Protein AF-D5VT93-F1 (afdb_monomer)

Foldseek 3Di:
DVVLLVLLQVLCVVVVHHRDDWAFPDWDDDPLEIETETQDPVNLCSCCDVVSSSVVVSCVVVVGPYYHYHHVVVVVVLLVLLVVCCVPDDDPVSVLLSCCSVPVEADADEAEEEDQAPVSLVVQLSVVSHYQYEYEYEDPPFADPVLSVVSVVSCVVSVHHYDYDYFDDDLVDQAQCVVVTDDDADEYEYCRHPDQWDDDPRYIYGPCCVSRQDADDDDVSHLDRSSCLVCVLPCVVVVLVVLVVSVVVVNYPPVSSVVSNVVSVVSNVD

Solvent-accessible surface area (backbone atoms only — not comparable to full-atom values): 15046 Å² total; per-residue (Å²): 111,70,70,57,56,51,52,51,34,52,50,26,50,77,66,77,38,80,75,72,90,68,56,72,75,46,75,49,77,56,95,58,30,38,40,40,24,12,61,36,64,67,37,30,49,61,52,32,32,76,94,41,52,44,38,53,52,50,21,65,77,70,70,37,84,41,68,46,72,37,43,41,54,60,55,50,53,49,52,51,52,40,49,53,46,49,74,74,50,87,51,68,70,61,42,48,51,34,41,22,77,75,67,72,42,66,48,82,55,73,36,35,31,42,42,64,34,41,67,30,52,54,48,45,60,56,43,51,66,33,30,40,45,39,35,34,37,40,32,64,85,52,32,56,66,80,47,44,55,56,49,50,52,56,30,57,79,68,70,44,48,69,45,80,40,84,54,87,76,73,69,89,58,74,70,37,59,50,78,79,78,56,87,54,80,44,44,36,36,30,78,53,42,84,51,50,63,47,80,55,90,64,20,36,39,32,12,50,56,72,72,56,52,57,69,67,81,93,60,93,69,32,94,55,48,48,54,40,63,78,36,30,88,83,38,46,71,57,53,49,50,53,46,55,48,33,35,78,59,52,28,41,56,66,68,60,44,51,54,50,51,53,50,52,55,59,59,69,77,106

Mean predicted aligned error: 8.29 Å

Organism: Methanocaldococcus infernus (strain DSM 11812 / JCM 15783 / ME) (NCBI:txid573063)

Nearest PDB structures (foldseek):
  8cp3-assembly1_A  TM=5.748E-01  e=1.263E-01  Methanococcus maripaludis S2
  8cnz-assembly3_C  TM=5.341E-01  e=1.339E-01  Methanococcus maripaludis
  8cp3-assembly1_B  TM=6.031E-01  e=2.267E-01  Methanococcus maripaludis S2
  5b04-assembly1_D  TM=3.527E-01  e=2.267E-01  Schizosaccharomyces pombe 972h-
  5b04-assembly1_C  TM=3.559E-01  e=4.850E-01  Schizosaccharomyces pombe 972h-

Structure (mmCIF, N/CA/C/O backbone):
data_AF-D5VT93-F1
#
_entry.id   AF-D5VT93-F1
#
loop_
_atom_site.group_PDB
_atom_site.id
_atom_site.type_symbol
_atom_site.label_atom_id
_atom_site.label_alt_id
_atom_site.label_comp_id
_atom_site.label_asym_id
_atom_site.label_entity_id
_atom_site.label_seq_id
_atom_site.pdbx_PDB_ins_code
_atom_site.Cartn_x
_atom_site.Cartn_y
_atom_site.Cartn_z
_atom_site.occupancy
_atom_site.B_iso_or_equiv
_atom_site.auth_seq_id
_atom_site.auth_comp_id
_atom_site.auth_asym_id
_atom_site.auth_atom_id
_atom_site.pdbx_PDB_model_num
ATOM 1 N N . MET A 1 1 ? 2.779 -5.464 -27.988 1.00 59.84 1 MET A N 1
ATOM 2 C CA . MET A 1 1 ? 3.817 -6.280 -27.312 1.00 59.84 1 MET A CA 1
ATOM 3 C C . MET A 1 1 ? 5.126 -6.325 -28.099 1.00 59.84 1 MET A C 1
ATOM 5 O O . MET A 1 1 ? 6.091 -5.769 -27.594 1.00 59.84 1 MET A O 1
ATOM 9 N N . LYS A 1 2 ? 5.168 -6.855 -29.337 1.00 64.94 2 LYS A N 1
ATOM 10 C CA . LYS A 1 2 ? 6.403 -6.919 -30.164 1.00 64.94 2 LYS A CA 1
ATOM 11 C C . LYS A 1 2 ? 7.168 -5.585 -30.271 1.00 64.94 2 LYS A C 1
ATOM 13 O O . LYS A 1 2 ? 8.361 -5.544 -30.006 1.00 64.94 2 LYS A O 1
ATOM 18 N N . ARG A 1 3 ? 6.446 -4.479 -30.485 1.00 82.31 3 ARG A N 1
ATOM 19 C CA . ARG A 1 3 ? 7.012 -3.120 -30.585 1.00 82.31 3 ARG A CA 1
ATOM 20 C C . ARG A 1 3 ? 7.802 -2.655 -29.348 1.00 82.31 3 ARG A C 1
ATOM 22 O O . ARG A 1 3 ? 8.794 -1.959 -29.499 1.00 82.31 3 ARG A O 1
ATOM 29 N N . ILE A 1 4 ? 7.394 -3.035 -28.131 1.00 88.75 4 ILE A N 1
ATOM 30 C CA . ILE A 1 4 ? 8.109 -2.634 -26.901 1.00 88.75 4 ILE A CA 1
ATOM 31 C C . ILE A 1 4 ? 9.394 -3.446 -26.738 1.00 88.75 4 ILE A C 1
ATOM 33 O O . ILE A 1 4 ? 10.430 -2.887 -26.400 1.00 88.75 4 ILE A O 1
ATOM 37 N N . VAL A 1 5 ? 9.346 -4.751 -27.015 1.00 90.94 5 VAL A N 1
ATOM 38 C CA . VAL A 1 5 ? 10.529 -5.625 -26.947 1.00 90.94 5 VAL A CA 1
ATOM 39 C C . VAL A 1 5 ? 11.579 -5.207 -27.981 1.00 90.94 5 VAL A C 1
ATOM 41 O O . VAL A 1 5 ? 12.771 -5.200 -27.684 1.00 90.94 5 VAL A O 1
ATOM 44 N N . GLU A 1 6 ? 11.145 -4.809 -29.177 1.00 92.19 6 GLU A N 1
ATOM 45 C CA . GLU A 1 6 ? 12.021 -4.247 -30.209 1.00 92.19 6 GLU A CA 1
ATOM 46 C C . GLU A 1 6 ? 12.692 -2.951 -29.743 1.00 92.19 6 GLU A C 1
ATOM 48 O O . GLU A 1 6 ? 13.911 -2.835 -29.844 1.00 92.19 6 GLU A O 1
ATOM 53 N N . GLU A 1 7 ? 11.935 -2.005 -29.178 1.00 94.06 7 GLU A N 1
ATOM 54 C CA . GLU A 1 7 ? 12.512 -0.766 -28.641 1.00 94.06 7 GLU A CA 1
ATOM 55 C C . GLU A 1 7 ? 13.475 -1.021 -27.479 1.00 94.06 7 GLU A C 1
ATOM 57 O O . GLU A 1 7 ? 14.552 -0.428 -27.437 1.00 94.06 7 GLU A O 1
ATOM 62 N N . ILE A 1 8 ? 13.154 -1.953 -26.579 1.00 94.75 8 ILE A N 1
ATOM 63 C CA . ILE A 1 8 ? 14.065 -2.363 -25.505 1.00 94.75 8 ILE A CA 1
ATOM 64 C C . ILE A 1 8 ? 15.367 -2.912 -26.089 1.00 94.75 8 ILE A C 1
ATOM 66 O O . ILE A 1 8 ? 16.444 -2.534 -25.636 1.00 94.75 8 ILE A O 1
ATOM 70 N N . ASN A 1 9 ? 15.297 -3.773 -27.105 1.00 95.19 9 ASN A N 1
ATOM 71 C CA . ASN A 1 9 ? 16.494 -4.335 -27.722 1.00 95.19 9 ASN A CA 1
ATOM 72 C C . ASN A 1 9 ? 17.331 -3.280 -28.459 1.00 95.19 9 ASN A C 1
ATOM 7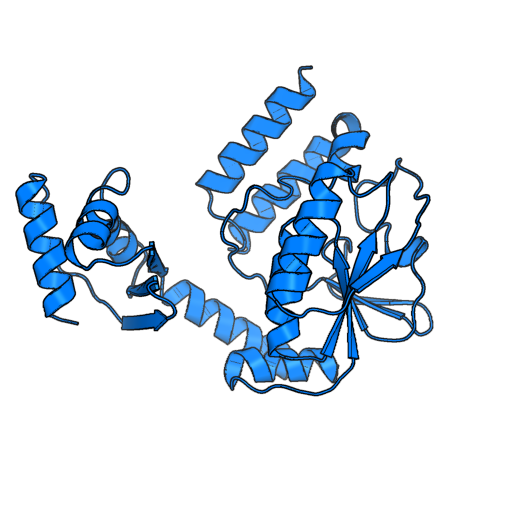4 O O . ASN A 1 9 ? 18.552 -3.327 -28.341 1.00 95.19 9 ASN A O 1
ATOM 78 N N . LYS A 1 10 ? 16.709 -2.292 -29.118 1.00 95.44 10 LYS A N 1
ATOM 79 C CA . LYS A 1 10 ? 17.431 -1.145 -29.703 1.00 95.44 10 LYS A CA 1
ATOM 80 C C . LYS A 1 10 ? 18.161 -0.331 -28.634 1.00 95.44 10 LYS A C 1
ATOM 82 O O . LYS A 1 10 ? 19.343 -0.044 -28.773 1.00 95.44 10 LYS A O 1
ATOM 87 N N . ILE A 1 11 ? 17.481 -0.008 -27.531 1.00 95.94 11 ILE A N 1
ATOM 88 C CA . ILE A 1 11 ? 18.090 0.710 -26.400 1.00 95.94 11 ILE A CA 1
ATOM 89 C C . ILE A 1 11 ? 19.256 -0.090 -25.813 1.00 95.94 11 ILE A C 1
ATOM 91 O O . ILE A 1 11 ? 20.285 0.479 -25.460 1.00 95.94 11 ILE A O 1
ATOM 95 N N . ARG A 1 12 ? 19.106 -1.412 -25.682 1.00 95.75 12 ARG A N 1
ATOM 96 C CA . ARG A 1 12 ? 20.166 -2.281 -25.163 1.00 95.75 12 ARG A CA 1
ATOM 97 C C . ARG A 1 12 ? 21.379 -2.293 -26.084 1.00 95.75 12 ARG A C 1
ATOM 99 O O . ARG A 1 12 ? 22.481 -2.138 -25.575 1.00 95.75 12 ARG A O 1
ATOM 106 N N . GLU A 1 13 ? 21.186 -2.384 -27.398 1.00 95.94 13 GLU A N 1
ATOM 107 C CA . GLU A 1 13 ? 22.280 -2.253 -28.369 1.00 95.94 1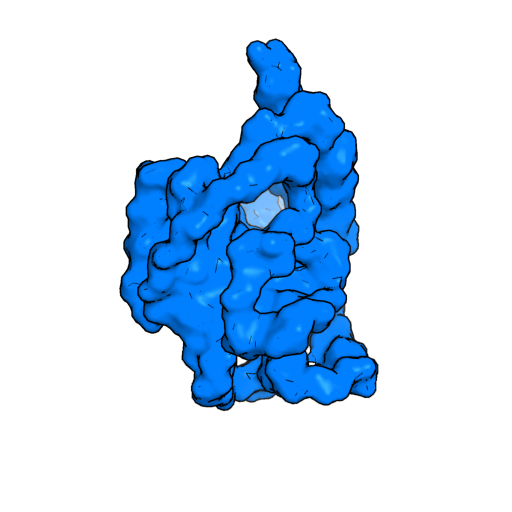3 GLU A CA 1
ATOM 108 C C . GLU A 1 13 ? 23.003 -0.908 -28.241 1.00 95.94 13 GLU A C 1
ATOM 110 O O . GLU A 1 13 ? 24.226 -0.882 -28.160 1.00 95.94 13 GLU A O 1
ATOM 115 N N . GLU A 1 14 ? 22.267 0.200 -28.129 1.00 95.50 14 GLU A N 1
ATOM 116 C CA . GLU A 1 14 ? 22.853 1.536 -27.931 1.00 95.50 14 GLU A CA 1
ATOM 117 C C . GLU A 1 14 ? 23.655 1.670 -26.634 1.00 95.50 14 GLU A C 1
ATOM 119 O O . GLU A 1 14 ? 24.571 2.485 -26.543 1.00 95.50 14 GLU A O 1
ATOM 124 N N . LEU A 1 15 ? 23.308 0.879 -25.620 1.00 93.19 15 LEU A N 1
ATOM 125 C CA . LEU A 1 15 ? 24.019 0.807 -24.346 1.00 93.19 15 LEU A CA 1
ATOM 126 C C . LEU A 1 15 ? 25.122 -0.267 -24.338 1.00 93.19 15 LEU A C 1
ATOM 128 O O . LEU A 1 15 ? 25.669 -0.551 -23.274 1.00 93.19 15 LEU A O 1
ATOM 132 N N . ASN A 1 16 ? 25.452 -0.870 -25.488 1.00 93.81 16 ASN A N 1
ATOM 133 C CA . ASN A 1 16 ? 26.386 -1.997 -25.617 1.00 93.81 16 ASN A CA 1
ATOM 134 C C . ASN A 1 16 ? 26.019 -3.204 -24.731 1.00 93.81 16 ASN A C 1
ATOM 136 O O . ASN A 1 16 ? 26.881 -3.909 -24.205 1.00 93.81 16 ASN A O 1
ATOM 140 N N . LEU A 1 17 ? 24.721 -3.447 -24.549 1.00 92.50 17 LEU A N 1
ATOM 141 C CA . LEU A 1 17 ? 24.174 -4.585 -23.819 1.00 92.50 17 LEU A CA 1
ATOM 142 C C . LEU A 1 17 ? 23.671 -5.655 -24.799 1.00 92.50 17 LEU A C 1
ATOM 144 O O . LEU A 1 17 ? 23.124 -5.323 -25.853 1.00 92.50 17 LEU A O 1
ATOM 148 N N . PRO A 1 18 ? 23.769 -6.950 -24.447 1.00 91.69 18 PRO A N 1
ATOM 149 C CA . PRO A 1 18 ? 23.273 -8.017 -25.306 1.00 91.69 18 PRO A CA 1
ATOM 150 C C . PRO A 1 18 ? 21.754 -7.930 -25.465 1.00 91.69 18 PRO A C 1
ATOM 152 O O . PRO A 1 18 ? 21.033 -7.602 -24.508 1.00 91.69 18 PRO A O 1
ATOM 155 N N . LYS A 1 19 ? 21.272 -8.282 -26.662 1.00 93.19 19 LYS A N 1
ATOM 156 C CA . LYS A 1 19 ? 19.845 -8.492 -26.915 1.00 93.19 19 LYS A CA 1
ATOM 157 C C . LYS A 1 19 ? 19.295 -9.576 -26.007 1.00 93.19 19 LYS A C 1
ATOM 159 O O . LYS A 1 19 ? 19.987 -10.516 -25.626 1.00 93.19 19 LYS A O 1
ATOM 164 N N . VAL A 1 20 ? 18.024 -9.429 -25.687 1.00 92.06 20 VAL A N 1
ATOM 165 C CA . VAL A 1 20 ? 17.290 -10.329 -24.811 1.00 92.06 20 VAL A CA 1
ATOM 166 C C . VAL A 1 20 ? 15.961 -10.673 -25.458 1.00 92.06 20 VAL A C 1
ATOM 168 O O . VAL A 1 20 ? 15.328 -9.841 -26.114 1.00 92.06 20 VAL A O 1
ATOM 171 N N . ASN A 1 21 ? 15.538 -11.915 -25.261 1.00 89.88 21 ASN A N 1
ATOM 172 C CA . ASN A 1 21 ? 14.169 -12.309 -25.525 1.00 89.88 21 ASN A CA 1
ATOM 173 C C . ASN A 1 21 ? 13.389 -12.136 -24.223 1.00 89.88 21 ASN A C 1
ATOM 175 O O . ASN A 1 21 ? 13.749 -12.754 -23.227 1.00 89.88 21 ASN A O 1
ATOM 179 N N . ILE A 1 22 ? 12.392 -11.256 -24.229 1.00 91.81 22 ILE A N 1
ATOM 180 C CA . ILE A 1 22 ? 11.628 -10.877 -23.038 1.00 91.81 22 ILE A CA 1
ATOM 181 C C . ILE A 1 22 ? 10.189 -11.339 -23.230 1.00 91.81 22 ILE A C 1
ATOM 183 O O . ILE A 1 22 ? 9.554 -10.962 -24.220 1.00 91.81 22 ILE A O 1
ATOM 187 N N . ASP A 1 23 ? 9.656 -12.081 -22.260 1.00 90.25 23 ASP A N 1
ATOM 188 C CA . ASP A 1 23 ? 8.233 -12.431 -22.223 1.00 90.25 23 ASP A CA 1
ATOM 189 C C . ASP A 1 23 ? 7.434 -11.377 -21.432 1.00 90.25 23 ASP A C 1
ATOM 191 O O . ASP A 1 23 ? 7.492 -11.298 -20.199 1.00 90.25 23 ASP A O 1
ATOM 195 N N . ILE A 1 24 ? 6.694 -10.533 -22.160 1.00 91.31 24 ILE A N 1
ATOM 196 C CA . ILE A 1 24 ? 5.757 -9.556 -21.593 1.00 91.31 24 ILE A CA 1
ATOM 197 C C . ILE A 1 24 ? 4.365 -10.184 -21.576 1.00 91.31 24 ILE A C 1
ATOM 199 O O . ILE A 1 24 ? 3.772 -10.421 -22.626 1.00 91.31 24 ILE A O 1
ATOM 203 N N . VAL A 1 25 ? 3.822 -10.376 -20.376 1.00 89.94 25 VAL A N 1
ATOM 204 C CA . VAL A 1 25 ? 2.521 -11.015 -20.150 1.00 89.94 25 VAL A CA 1
ATOM 205 C C . VAL A 1 25 ? 1.371 -10.024 -20.301 1.00 89.94 25 VAL A C 1
ATOM 207 O O . VAL A 1 25 ? 0.324 -10.354 -20.853 1.00 89.94 25 VAL A O 1
ATOM 210 N N . LYS A 1 26 ? 1.543 -8.802 -19.789 1.00 88.81 26 LYS A N 1
ATOM 211 C CA . LYS A 1 26 ? 0.493 -7.779 -19.767 1.00 88.81 26 LYS A CA 1
ATOM 212 C C . LYS A 1 26 ? 1.105 -6.386 -19.789 1.00 88.81 26 LYS A C 1
ATOM 214 O O . LYS A 1 26 ? 2.190 -6.168 -19.256 1.00 88.81 26 LYS A O 1
ATOM 219 N N . ILE A 1 27 ? 0.390 -5.441 -20.385 1.00 89.94 27 ILE A N 1
ATOM 220 C CA . ILE A 1 27 ? 0.706 -4.016 -20.318 1.00 89.94 27 ILE A CA 1
ATOM 221 C C . ILE A 1 27 ? -0.553 -3.293 -19.849 1.00 89.94 27 ILE A C 1
ATOM 223 O O . ILE A 1 27 ? -1.639 -3.555 -20.366 1.00 89.94 27 ILE A O 1
ATOM 227 N N . GLU A 1 28 ? -0.401 -2.407 -18.875 1.00 89.12 28 GLU A N 1
ATOM 228 C CA . GLU A 1 28 ? -1.450 -1.494 -18.431 1.00 89.12 28 GLU A CA 1
ATOM 229 C C . GLU A 1 28 ? -0.984 -0.057 -18.627 1.00 89.12 28 GLU A C 1
ATOM 231 O O . GLU A 1 28 ? 0.147 0.288 -18.290 1.00 89.12 28 GLU A O 1
ATOM 236 N N . GLU A 1 29 ? -1.862 0.782 -19.159 1.00 90.44 29 GLU A N 1
ATOM 237 C CA . GLU A 1 29 ? -1.592 2.194 -19.396 1.00 90.44 29 GLU A CA 1
ATOM 238 C C . GLU A 1 29 ? -2.680 3.027 -18.726 1.00 90.44 29 GLU A C 1
ATOM 240 O O . GLU A 1 29 ? -3.872 2.805 -18.951 1.00 90.44 29 GLU A O 1
ATOM 245 N N . LYS A 1 30 ? -2.272 3.958 -17.860 1.00 84.12 30 LYS A N 1
ATOM 246 C CA . LYS A 1 30 ? -3.191 4.857 -17.160 1.00 84.12 30 LYS A CA 1
ATOM 247 C C . LYS A 1 30 ? -2.485 6.147 -16.753 1.00 84.12 30 LYS A C 1
ATOM 249 O O . LYS A 1 30 ? -1.389 6.091 -16.209 1.00 84.12 30 LYS A O 1
ATOM 254 N N . ASP A 1 31 ? -3.129 7.294 -16.974 1.00 81.31 31 ASP A N 1
ATOM 255 C CA . ASP A 1 31 ? -2.667 8.619 -16.525 1.00 81.31 31 ASP A CA 1
ATOM 256 C C . ASP A 1 31 ? -1.197 8.915 -16.894 1.00 81.31 31 ASP A C 1
ATOM 258 O O . ASP A 1 31 ? -0.404 9.305 -16.041 1.00 81.31 31 ASP A O 1
ATOM 262 N N . ASN A 1 32 ? -0.814 8.666 -18.153 1.00 83.94 32 ASN A N 1
ATOM 263 C CA . ASN A 1 32 ? 0.559 8.817 -18.661 1.00 83.94 32 ASN A CA 1
ATOM 264 C C . ASN A 1 32 ? 1.618 7.939 -17.952 1.00 83.94 32 ASN A C 1
ATOM 266 O O . ASN A 1 32 ? 2.819 8.232 -17.954 1.00 83.94 32 ASN A O 1
ATOM 270 N N . LYS A 1 33 ? 1.175 6.832 -17.347 1.00 88.50 33 LYS A N 1
ATOM 271 C CA . LYS A 1 33 ? 2.022 5.820 -16.713 1.00 88.50 33 LYS A CA 1
ATOM 272 C C . LYS A 1 33 ? 1.810 4.479 -17.392 1.00 88.50 33 LYS A C 1
ATOM 274 O O . LYS A 1 33 ? 0.675 4.060 -17.622 1.00 88.50 33 LYS A O 1
ATOM 279 N N . LEU A 1 34 ? 2.913 3.790 -17.650 1.00 91.56 34 LEU A N 1
ATOM 280 C CA . LEU A 1 34 ? 2.927 2.462 -18.247 1.00 91.56 34 LEU A CA 1
ATOM 281 C C . LEU A 1 34 ? 3.387 1.438 -17.209 1.00 91.56 34 LEU A C 1
ATOM 283 O O . LEU A 1 34 ? 4.434 1.613 -16.587 1.00 91.56 34 LEU A O 1
ATOM 287 N N . VAL A 1 35 ? 2.643 0.350 -17.041 1.00 89.94 35 VAL A N 1
ATOM 288 C CA . VAL A 1 35 ? 3.048 -0.800 -16.227 1.00 89.94 35 VAL A CA 1
ATOM 289 C C . VAL A 1 35 ? 3.235 -2.005 -17.139 1.00 89.94 35 VAL A C 1
ATOM 291 O O . VAL A 1 35 ? 2.307 -2.435 -17.820 1.00 89.94 35 VAL A O 1
ATOM 294 N N . ILE A 1 36 ? 4.449 -2.550 -17.162 1.00 92.00 36 ILE A N 1
ATOM 295 C CA . ILE A 1 36 ? 4.826 -3.720 -17.956 1.00 92.00 36 ILE A CA 1
ATOM 296 C C . ILE A 1 36 ? 4.947 -4.917 -17.015 1.00 92.00 36 ILE A C 1
ATOM 298 O O . ILE A 1 36 ? 5.824 -4.939 -16.155 1.00 92.00 36 ILE A O 1
ATOM 302 N N . TYR A 1 37 ? 4.099 -5.924 -17.193 1.00 89.81 37 TYR A N 1
ATOM 303 C CA . TYR A 1 37 ? 4.160 -7.177 -16.448 1.00 89.81 37 TYR A CA 1
ATOM 304 C C . TYR A 1 37 ? 4.943 -8.210 -17.244 1.00 89.81 37 TYR A C 1
ATOM 306 O O . TYR A 1 37 ? 4.588 -8.554 -18.372 1.00 89.81 37 TYR A O 1
ATOM 314 N N . THR A 1 38 ? 6.005 -8.709 -16.638 1.00 91.44 38 THR A N 1
ATOM 315 C CA . THR A 1 38 ? 6.919 -9.689 -17.224 1.00 91.44 38 THR A CA 1
ATOM 316 C C . THR A 1 38 ? 6.676 -11.072 -16.649 1.00 91.44 38 THR A C 1
ATOM 318 O O . THR A 1 38 ? 6.205 -11.191 -15.521 1.00 91.44 38 THR A O 1
ATOM 321 N N . ARG A 1 39 ? 6.975 -12.126 -17.414 1.00 87.19 39 ARG A N 1
ATOM 322 C CA . ARG A 1 39 ? 6.760 -13.506 -16.958 1.00 87.19 39 ARG A CA 1
ATOM 323 C C . ARG A 1 39 ? 7.618 -13.853 -15.749 1.00 87.19 39 ARG A C 1
ATOM 325 O O . ARG A 1 39 ? 7.150 -14.562 -14.866 1.00 87.19 39 ARG A O 1
ATOM 332 N N . THR A 1 40 ? 8.865 -13.390 -15.742 1.00 85.81 40 THR A N 1
ATOM 333 C CA . THR A 1 40 ? 9.847 -13.738 -14.716 1.00 85.81 40 THR A CA 1
ATOM 334 C C . THR A 1 40 ? 10.576 -12.515 -14.178 1.00 85.81 40 THR A C 1
ATOM 336 O O . THR A 1 40 ? 10.727 -11.490 -14.848 1.00 85.81 40 THR A O 1
ATOM 339 N N . ARG A 1 41 ? 11.159 -12.656 -12.986 1.00 82.31 41 ARG A N 1
ATOM 340 C CA . ARG A 1 41 ? 12.083 -11.664 -12.431 1.00 82.31 41 ARG A CA 1
ATOM 341 C C . ARG A 1 41 ? 13.271 -11.363 -13.352 1.00 82.31 41 ARG A C 1
ATOM 343 O O . ARG A 1 41 ? 13.731 -10.224 -13.390 1.00 82.31 41 ARG A O 1
ATOM 350 N N . THR A 1 42 ? 13.755 -12.355 -14.100 1.00 86.75 42 THR A N 1
ATOM 351 C CA . THR A 1 42 ? 14.847 -12.182 -15.069 1.00 86.75 42 THR A CA 1
ATOM 352 C C . THR A 1 42 ? 14.426 -11.257 -16.207 1.00 86.75 42 THR A C 1
ATOM 354 O O . THR A 1 42 ? 15.165 -10.332 -16.544 1.00 86.75 42 THR A O 1
ATOM 357 N N . ASP A 1 43 ? 13.216 -11.445 -16.736 1.00 90.94 43 ASP A N 1
ATOM 358 C CA . ASP A 1 43 ? 12.625 -10.560 -17.741 1.00 90.94 43 ASP A CA 1
ATOM 359 C C . ASP A 1 43 ? 12.470 -9.136 -17.191 1.00 90.94 43 ASP A C 1
ATOM 361 O O . ASP A 1 43 ? 12.923 -8.180 -17.824 1.00 90.94 43 ASP A O 1
ATOM 365 N N . LYS A 1 44 ? 11.934 -8.978 -15.968 1.00 90.81 44 LYS A N 1
ATOM 366 C CA . LYS A 1 44 ? 11.855 -7.677 -15.274 1.00 90.81 44 LYS A CA 1
ATOM 367 C C . LYS A 1 44 ? 13.221 -6.995 -15.211 1.00 90.81 44 LYS A C 1
ATOM 369 O O . LYS A 1 44 ? 13.356 -5.840 -15.616 1.00 90.81 44 LYS A O 1
ATOM 374 N N . SER A 1 45 ? 14.248 -7.704 -14.745 1.00 88.62 45 SER A N 1
ATOM 375 C CA . SER A 1 45 ? 15.619 -7.188 -14.674 1.00 88.62 45 SER A CA 1
ATOM 376 C C . SER A 1 45 ? 16.185 -6.822 -16.048 1.00 88.62 45 SER A C 1
ATOM 378 O O . SER A 1 45 ? 16.912 -5.835 -16.158 1.00 88.62 45 SER A O 1
ATOM 380 N N . ALA A 1 46 ? 15.838 -7.561 -17.103 1.00 91.56 46 ALA A N 1
ATOM 381 C CA . ALA A 1 46 ? 16.284 -7.276 -18.462 1.00 91.56 46 ALA A CA 1
ATOM 382 C C . ALA A 1 46 ? 15.673 -5.982 -19.033 1.00 91.56 46 ALA A C 1
ATOM 384 O O . ALA A 1 46 ? 16.390 -5.229 -19.700 1.00 91.56 46 ALA A O 1
ATOM 385 N N . ILE A 1 47 ? 14.394 -5.701 -18.737 1.00 92.25 47 ILE A N 1
ATOM 386 C CA . ILE A 1 47 ? 13.726 -4.438 -19.106 1.00 92.25 47 ILE A CA 1
ATOM 387 C C . ILE A 1 47 ? 14.273 -3.263 -18.290 1.00 92.25 47 ILE A C 1
ATOM 389 O O . ILE A 1 47 ? 14.513 -2.193 -18.844 1.00 92.25 47 ILE A O 1
ATOM 393 N N . ILE A 1 48 ? 14.480 -3.442 -16.981 1.00 91.69 48 ILE A N 1
ATOM 394 C CA . ILE A 1 48 ? 15.044 -2.391 -16.118 1.00 91.69 48 ILE A CA 1
ATOM 395 C C . ILE A 1 48 ? 16.468 -2.045 -16.577 1.00 91.69 48 ILE A C 1
ATOM 397 O O . ILE A 1 48 ? 16.814 -0.871 -16.737 1.00 91.69 48 ILE A O 1
ATOM 401 N N . GLY A 1 49 ? 17.271 -3.075 -16.848 1.00 89.12 49 GLY A N 1
ATOM 402 C CA . GLY A 1 49 ? 18.670 -2.955 -17.235 1.00 89.12 49 GLY A CA 1
ATOM 403 C C . GLY A 1 49 ? 19.592 -2.546 -16.077 1.00 89.12 49 GLY A C 1
ATOM 404 O O . GLY A 1 49 ? 19.128 -2.190 -14.989 1.00 89.12 49 GLY A O 1
ATOM 405 N N . PRO A 1 50 ? 20.920 -2.588 -16.288 1.00 88.38 50 PRO A N 1
ATOM 406 C CA . PRO A 1 50 ? 21.893 -2.142 -15.294 1.00 88.38 50 PRO A CA 1
ATOM 407 C C . PRO A 1 50 ? 21.590 -0.708 -14.863 1.00 88.38 50 PRO A C 1
ATOM 409 O O . PRO A 1 50 ? 21.360 0.141 -15.718 1.00 88.38 50 PRO A O 1
ATOM 412 N N . GLY A 1 51 ? 21.528 -0.450 -13.554 1.00 83.00 51 GLY A N 1
ATOM 413 C CA . GLY A 1 51 ? 21.256 0.879 -12.988 1.00 83.00 51 GLY A CA 1
ATOM 414 C C . GLY A 1 51 ? 19.926 1.529 -13.405 1.00 83.00 51 GLY A C 1
ATOM 415 O O . GLY A 1 51 ? 19.781 2.732 -13.225 1.00 83.00 51 GLY A O 1
ATOM 416 N N . GLY A 1 52 ? 18.981 0.782 -13.989 1.00 87.25 52 GLY A N 1
ATOM 417 C CA . GLY A 1 52 ? 17.715 1.337 -14.487 1.00 87.25 52 GLY A CA 1
ATOM 418 C C . GLY A 1 52 ? 17.822 2.102 -15.813 1.00 87.25 52 GLY A C 1
ATOM 419 O O . GLY A 1 52 ? 16.872 2.774 -16.213 1.00 87.25 52 GLY A O 1
ATOM 420 N N . TRP A 1 53 ? 18.959 2.019 -16.509 1.00 91.94 53 TRP A N 1
ATOM 421 C CA . TRP A 1 53 ? 19.220 2.818 -17.711 1.00 91.94 53 TRP A CA 1
ATOM 422 C C . TRP A 1 53 ? 18.310 2.460 -18.890 1.00 91.94 53 TRP A C 1
ATOM 424 O O . TRP A 1 53 ? 17.889 3.344 -19.637 1.00 91.94 53 TRP A O 1
ATOM 434 N N . VAL A 1 54 ? 17.980 1.175 -19.050 1.00 95.00 54 VAL A N 1
ATOM 435 C CA . VAL A 1 54 ? 17.160 0.704 -20.177 1.00 95.00 54 VAL A CA 1
ATOM 436 C C . VAL A 1 54 ? 15.729 1.216 -20.029 1.00 95.00 54 VAL A C 1
ATOM 438 O O . VAL A 1 54 ? 15.211 1.848 -20.948 1.00 95.00 54 VAL A O 1
ATOM 441 N N . VAL A 1 55 ? 15.113 1.030 -18.856 1.00 93.25 55 VAL A N 1
ATOM 442 C CA . VAL A 1 55 ? 13.759 1.545 -18.587 1.00 93.25 55 VAL A CA 1
ATOM 443 C C . VAL A 1 55 ? 13.714 3.077 -18.586 1.00 93.25 55 VAL A C 1
ATOM 445 O O . VAL A 1 55 ? 12.731 3.656 -19.045 1.00 93.25 55 VAL A O 1
ATOM 448 N N . GLY A 1 56 ? 14.792 3.742 -18.151 1.00 91.25 56 GLY A N 1
ATOM 449 C CA . GLY A 1 56 ? 14.929 5.199 -18.207 1.00 91.25 56 GLY A CA 1
ATOM 450 C C . GLY A 1 56 ? 14.868 5.747 -19.636 1.00 91.25 56 GLY A C 1
ATOM 451 O O . GLY A 1 56 ? 14.044 6.615 -19.920 1.00 91.25 56 GLY A O 1
ATOM 452 N N . LYS A 1 57 ? 15.662 5.184 -20.557 1.00 94.56 57 LYS A N 1
ATOM 453 C CA . LYS A 1 57 ? 15.610 5.538 -21.988 1.00 94.56 57 LYS A CA 1
ATOM 454 C C . LYS A 1 57 ? 14.289 5.137 -22.643 1.00 94.56 57 LYS A C 1
ATOM 456 O O . LYS A 1 57 ? 13.780 5.864 -23.492 1.00 94.56 57 LYS A O 1
ATOM 461 N N . LEU A 1 58 ? 13.717 3.998 -22.251 1.00 94.75 58 LEU A N 1
ATOM 462 C CA . LEU A 1 58 ? 12.424 3.546 -22.769 1.00 94.75 58 LEU A CA 1
ATOM 463 C C . LEU A 1 58 ? 11.316 4.547 -22.421 1.00 94.75 58 LEU A C 1
ATOM 465 O O . LEU A 1 58 ? 10.505 4.889 -23.277 1.00 94.75 58 LEU A O 1
ATOM 469 N N . ARG A 1 59 ? 11.323 5.057 -21.186 1.00 94.69 59 ARG A N 1
ATOM 470 C CA . ARG A 1 59 ? 10.412 6.105 -20.715 1.00 94.69 59 ARG A CA 1
ATOM 471 C C . ARG A 1 59 ? 10.518 7.367 -21.568 1.00 94.69 59 ARG A C 1
ATOM 473 O O . ARG A 1 59 ? 9.495 7.866 -22.023 1.00 94.69 59 ARG A O 1
ATOM 480 N N . GLU A 1 60 ? 11.737 7.838 -21.825 1.00 92.56 60 GLU A N 1
ATOM 481 C CA . GLU A 1 60 ? 11.986 9.025 -22.656 1.00 92.56 60 GLU A CA 1
ATOM 482 C C . GLU A 1 60 ? 11.481 8.849 -24.091 1.00 92.56 60 GLU A C 1
ATOM 484 O O . GLU A 1 60 ? 10.809 9.732 -24.616 1.00 92.56 60 GLU A O 1
ATOM 489 N N . ARG A 1 61 ? 11.746 7.695 -24.714 1.00 9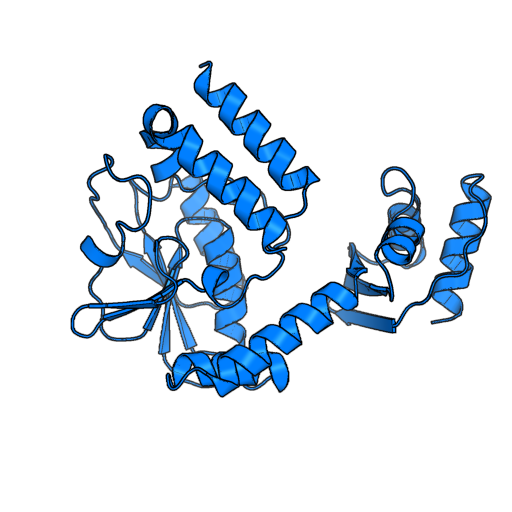3.44 61 ARG A N 1
ATOM 490 C CA . ARG A 1 61 ? 11.315 7.417 -26.095 1.00 93.44 61 ARG A CA 1
ATOM 491 C C . ARG A 1 61 ? 9.812 7.307 -26.260 1.00 93.44 61 ARG A C 1
ATOM 493 O O . ARG A 1 61 ? 9.283 7.694 -27.297 1.00 93.44 61 ARG A O 1
ATOM 500 N N . LEU A 1 62 ? 9.148 6.704 -25.280 1.00 91.38 62 LEU A N 1
ATOM 501 C CA . LEU A 1 62 ? 7.710 6.472 -25.334 1.00 91.38 62 LEU A CA 1
ATOM 502 C C . LEU A 1 62 ? 6.900 7.664 -24.807 1.00 91.38 62 LEU A C 1
ATOM 504 O O . LEU A 1 62 ? 5.687 7.677 -24.977 1.00 91.38 62 LEU A O 1
ATOM 508 N N . GLY A 1 63 ? 7.550 8.663 -24.199 1.00 90.31 63 GLY A N 1
ATOM 509 C CA . GLY A 1 63 ? 6.896 9.885 -23.723 1.00 90.31 63 GLY A CA 1
ATOM 510 C C . GLY A 1 63 ? 6.088 9.722 -22.431 1.00 90.31 63 GLY A C 1
ATOM 511 O O . GLY A 1 63 ? 5.304 10.606 -22.098 1.00 90.31 63 GLY A O 1
ATOM 512 N N . TYR A 1 64 ? 6.281 8.626 -21.692 1.00 90.81 64 TYR A N 1
ATOM 513 C CA . TYR A 1 64 ? 5.579 8.388 -20.429 1.00 90.81 64 TYR A CA 1
ATOM 514 C C . TYR A 1 64 ? 6.231 9.136 -19.263 1.00 90.81 64 TYR A C 1
ATOM 516 O O . TYR A 1 64 ? 7.455 9.227 -19.160 1.00 90.81 64 TYR A O 1
ATOM 524 N N . GLU A 1 65 ? 5.425 9.597 -18.309 1.00 84.88 65 GLU A N 1
ATOM 525 C CA . GLU A 1 65 ? 5.937 10.158 -17.053 1.00 84.88 65 GLU A CA 1
ATOM 526 C C . GLU A 1 65 ? 6.654 9.098 -16.216 1.00 84.88 65 GLU A C 1
ATOM 528 O O . GLU A 1 65 ? 7.700 9.363 -15.620 1.00 84.88 65 GLU A O 1
ATOM 533 N N . LEU A 1 66 ? 6.109 7.879 -16.199 1.00 85.19 66 LEU A N 1
ATOM 534 C CA . LEU A 1 66 ? 6.636 6.755 -15.436 1.00 85.19 66 LEU A CA 1
ATOM 535 C C . LEU A 1 66 ? 6.415 5.443 -16.191 1.00 85.19 66 LEU A C 1
ATOM 537 O O . LEU A 1 66 ? 5.297 5.140 -16.601 1.00 85.19 66 LEU A O 1
ATOM 541 N N . ILE A 1 67 ? 7.467 4.626 -16.288 1.00 90.00 67 ILE A N 1
ATOM 542 C CA . ILE A 1 67 ? 7.352 3.215 -16.668 1.00 90.00 67 ILE A CA 1
ATOM 543 C C . ILE A 1 67 ? 7.703 2.363 -15.453 1.00 90.00 67 ILE A C 1
ATOM 545 O O . ILE A 1 67 ? 8.804 2.464 -14.911 1.00 90.00 67 ILE A O 1
ATOM 549 N N . LYS A 1 68 ? 6.768 1.511 -15.034 1.00 87.31 68 LYS A N 1
ATOM 550 C CA . LYS A 1 68 ? 6.969 0.505 -13.993 1.00 87.31 68 LYS A CA 1
ATOM 551 C C . LYS A 1 68 ? 7.079 -0.870 -14.637 1.00 87.31 68 LYS A C 1
ATOM 553 O O . LYS A 1 68 ? 6.329 -1.186 -15.555 1.00 87.31 68 LYS A O 1
ATOM 558 N N . VAL A 1 69 ? 7.989 -1.697 -14.137 1.00 88.00 69 VAL A N 1
ATOM 559 C CA . VAL A 1 69 ? 8.127 -3.089 -14.576 1.00 88.00 69 VAL A CA 1
ATOM 560 C C . VAL A 1 69 ? 7.846 -3.999 -13.393 1.00 88.00 69 VAL A C 1
ATOM 562 O O . VAL A 1 69 ? 8.477 -3.859 -12.344 1.00 88.00 69 VAL A O 1
ATOM 565 N N . GLU A 1 70 ? 6.905 -4.919 -13.559 1.00 85.56 70 GLU A N 1
ATOM 566 C CA . GLU A 1 70 ? 6.466 -5.844 -12.522 1.00 85.56 70 GLU A CA 1
ATOM 567 C C . GLU A 1 70 ? 6.657 -7.300 -12.925 1.00 85.56 70 GLU A C 1
ATOM 569 O O . GLU A 1 70 ? 6.651 -7.651 -14.106 1.00 85.56 70 GLU A O 1
ATOM 574 N N . ASP A 1 71 ? 6.868 -8.144 -11.918 1.00 85.31 71 ASP A N 1
ATOM 575 C CA . ASP A 1 71 ? 6.871 -9.593 -12.088 1.00 85.31 71 ASP A CA 1
ATOM 576 C C . ASP A 1 71 ? 5.419 -10.071 -12.006 1.00 85.31 71 ASP A C 1
ATOM 578 O O . ASP A 1 71 ? 4.724 -9.829 -11.017 1.00 85.31 71 ASP A O 1
ATOM 582 N N . TYR A 1 72 ? 4.934 -10.715 -13.064 1.00 84.31 72 TYR A N 1
ATOM 583 C CA . TYR A 1 72 ? 3.576 -11.242 -13.106 1.00 84.31 72 TYR A CA 1
ATOM 584 C C . TYR A 1 72 ? 3.378 -12.390 -12.108 1.00 84.31 72 TYR A C 1
ATOM 586 O O . TYR A 1 72 ? 2.265 -12.591 -11.628 1.00 84.31 72 TYR A O 1
ATOM 594 N N . SER A 1 73 ? 4.449 -13.094 -11.733 1.00 80.31 73 SER A N 1
ATOM 595 C CA . SER A 1 73 ? 4.409 -14.151 -10.717 1.00 80.31 73 SER A CA 1
ATOM 596 C C . SER A 1 73 ? 4.003 -13.596 -9.351 1.00 80.31 73 SER A C 1
ATOM 598 O O . SER A 1 73 ? 3.169 -14.194 -8.676 1.00 80.31 73 SER A O 1
ATOM 600 N N . ASP A 1 74 ? 4.505 -12.412 -8.977 1.00 76.62 74 ASP A N 1
ATOM 601 C CA . ASP A 1 74 ? 4.114 -11.731 -7.733 1.00 76.62 74 ASP A CA 1
ATOM 602 C C . ASP A 1 74 ? 2.612 -11.400 -7.730 1.00 76.62 74 ASP A C 1
ATOM 604 O O . ASP A 1 74 ? 1.931 -11.549 -6.714 1.00 76.62 74 ASP A O 1
ATOM 608 N N . TYR A 1 75 ? 2.0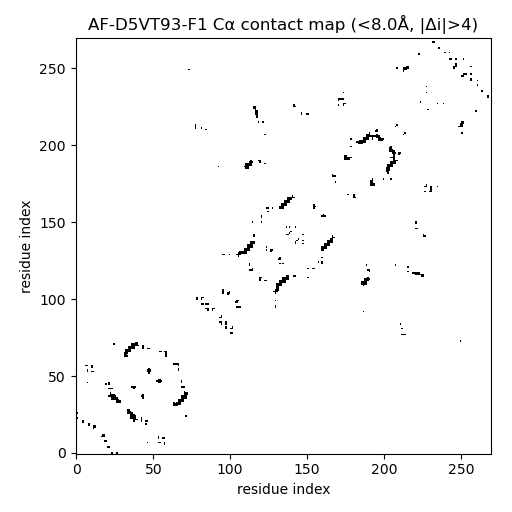77 -10.977 -8.881 1.00 80.06 75 TYR A N 1
ATOM 609 C CA . TYR A 1 75 ? 0.648 -10.707 -9.041 1.00 80.06 75 TYR A CA 1
ATOM 610 C C . TYR A 1 75 ? -0.194 -11.983 -8.911 1.00 80.06 75 TYR A C 1
ATOM 612 O O . TYR A 1 75 ? -1.207 -11.976 -8.211 1.00 80.06 75 TYR A O 1
ATOM 620 N N . LEU A 1 76 ? 0.231 -13.087 -9.534 1.00 84.12 76 LEU A N 1
ATOM 621 C CA . LEU A 1 76 ? -0.456 -14.377 -9.421 1.00 84.12 76 LEU A CA 1
ATOM 622 C C . LEU A 1 76 ? -0.462 -14.899 -7.980 1.00 84.12 76 LEU A C 1
ATOM 624 O O . LEU A 1 76 ? -1.526 -15.260 -7.483 1.00 84.12 76 LEU A O 1
ATOM 628 N N . LEU A 1 77 ? 0.681 -14.852 -7.290 1.00 84.19 77 LEU A N 1
ATOM 629 C CA . LEU A 1 77 ? 0.793 -15.237 -5.878 1.00 84.19 77 LEU A CA 1
ATOM 630 C C . LEU A 1 77 ? -0.129 -14.400 -4.984 1.00 84.19 77 LEU A C 1
ATOM 632 O O . LEU A 1 77 ? -0.775 -14.925 -4.075 1.00 84.19 77 LEU A O 1
ATOM 636 N N . PHE A 1 78 ? -0.230 -13.095 -5.250 1.00 86.38 78 PHE A N 1
ATOM 637 C CA . PHE A 1 78 ? -1.179 -12.236 -4.550 1.00 86.38 78 PHE A CA 1
ATOM 638 C C . PHE A 1 78 ? -2.629 -12.688 -4.781 1.00 86.38 78 PHE A C 1
ATOM 640 O O . PHE A 1 78 ? -3.386 -12.819 -3.817 1.00 86.38 78 PHE A O 1
ATOM 647 N N . LEU A 1 79 ? -3.022 -12.969 -6.028 1.00 89.19 79 LEU A N 1
ATOM 648 C CA . LEU A 1 79 ? -4.377 -13.436 -6.334 1.00 89.19 79 LEU A CA 1
ATOM 649 C C . LEU A 1 79 ? -4.690 -14.802 -5.710 1.00 89.19 79 LEU A C 1
ATOM 651 O O . LEU A 1 79 ? -5.803 -14.995 -5.223 1.00 89.19 79 LEU A O 1
ATOM 655 N N . GLU A 1 80 ? -3.741 -15.739 -5.704 1.00 89.81 80 GLU A N 1
ATOM 656 C CA . GLU A 1 80 ? -3.892 -17.037 -5.032 1.00 89.81 80 GLU A CA 1
ATOM 657 C C . GLU A 1 80 ? -4.141 -16.855 -3.536 1.00 89.81 80 GLU A C 1
ATOM 659 O O . GLU A 1 80 ? -5.121 -17.373 -3.002 1.00 89.81 80 GLU A O 1
ATOM 664 N N . ARG A 1 81 ? -3.346 -16.008 -2.876 1.00 89.69 81 ARG A N 1
ATOM 665 C CA . ARG A 1 81 ? -3.557 -15.667 -1.467 1.00 89.69 81 ARG A CA 1
ATOM 666 C C . ARG A 1 81 ? -4.931 -15.050 -1.217 1.00 89.69 81 ARG A C 1
ATOM 668 O O . ARG A 1 81 ? -5.579 -15.382 -0.228 1.00 89.69 81 ARG A O 1
ATOM 675 N N . VAL A 1 82 ? -5.390 -14.151 -2.089 1.00 92.88 82 VAL A N 1
ATOM 676 C CA . VAL A 1 82 ? -6.731 -13.560 -1.970 1.00 92.88 82 VAL A CA 1
ATOM 677 C C . VAL A 1 82 ? -7.818 -14.632 -2.080 1.00 92.88 82 VAL A C 1
ATOM 679 O O . VAL A 1 82 ? -8.780 -14.585 -1.313 1.00 92.88 82 VAL A O 1
ATOM 682 N N . LYS A 1 83 ? -7.673 -15.608 -2.986 1.00 93.88 83 LYS A N 1
ATOM 683 C CA . LYS A 1 83 ? -8.609 -16.741 -3.094 1.00 93.88 83 LYS A CA 1
ATOM 684 C C . LYS A 1 83 ? -8.625 -17.569 -1.814 1.00 93.88 83 LYS A C 1
ATOM 686 O O . LYS A 1 83 ? -9.700 -17.804 -1.275 1.00 93.88 83 LYS A O 1
ATOM 691 N N . GLU A 1 84 ? -7.457 -17.906 -1.270 1.00 92.94 84 GLU A N 1
ATOM 692 C CA . GLU A 1 84 ? -7.379 -18.638 -0.003 1.00 92.94 84 GLU A CA 1
ATOM 693 C C . GLU A 1 84 ? -8.045 -17.885 1.156 1.00 92.94 84 GLU A C 1
ATOM 695 O O . GLU A 1 84 ? -8.735 -18.490 1.977 1.00 92.94 84 GLU A O 1
ATOM 700 N N . ILE A 1 85 ? -7.854 -16.563 1.239 1.00 92.25 85 ILE A N 1
ATOM 701 C CA . ILE A 1 85 ? -8.522 -15.733 2.250 1.00 92.25 85 ILE A CA 1
ATOM 702 C C . ILE A 1 85 ? -10.037 -15.771 2.036 1.00 92.25 85 ILE A C 1
ATOM 704 O O . ILE A 1 85 ? -10.771 -15.938 3.006 1.00 92.25 85 ILE A O 1
ATOM 708 N N . LYS A 1 86 ? -10.509 -15.654 0.788 1.00 93.44 86 LYS A N 1
ATOM 709 C CA . LYS A 1 86 ? -11.939 -15.702 0.446 1.00 93.44 86 LYS A CA 1
ATOM 710 C C . LYS A 1 86 ? -12.586 -17.038 0.825 1.00 93.44 86 LYS A C 1
ATOM 712 O O . LYS A 1 86 ? -13.741 -17.044 1.225 1.00 93.44 86 LYS A O 1
ATOM 717 N N . GLU A 1 87 ? -11.857 -18.145 0.715 1.00 93.50 87 GLU A N 1
ATOM 718 C CA . GLU A 1 87 ? -12.341 -19.486 1.074 1.00 93.50 87 GLU A CA 1
ATOM 719 C C . GLU A 1 87 ? -12.351 -19.739 2.587 1.00 93.50 87 GLU A C 1
ATOM 721 O O . GLU A 1 87 ? -13.227 -20.437 3.092 1.00 93.50 87 GLU A O 1
ATOM 726 N N . LYS A 1 88 ? -11.372 -19.191 3.318 1.00 92.50 88 LYS A N 1
ATOM 727 C CA . LYS A 1 88 ? -11.173 -19.470 4.753 1.00 92.50 88 LYS A CA 1
ATOM 728 C C . LYS A 1 88 ? -11.810 -18.430 5.681 1.00 92.50 88 LYS A C 1
ATOM 730 O O . LYS A 1 88 ? -11.915 -18.676 6.882 1.00 92.50 88 LYS A O 1
ATOM 735 N N . CYS A 1 89 ? -12.172 -17.253 5.174 1.00 90.50 89 CYS A N 1
ATOM 736 C CA . CYS A 1 89 ? -12.703 -16.148 5.969 1.00 90.50 89 CYS A CA 1
ATOM 737 C C . CYS A 1 89 ? -14.227 -16.041 5.847 1.00 90.50 89 CYS A C 1
ATOM 739 O O . CYS A 1 89 ? -14.771 -16.133 4.754 1.00 90.50 89 CYS A O 1
ATOM 741 N N . ASN A 1 90 ? -14.904 -15.754 6.962 1.00 90.44 90 ASN A N 1
ATOM 742 C CA . ASN A 1 90 ? -16.359 -15.550 7.005 1.00 90.44 90 ASN A CA 1
ATOM 743 C C . ASN A 1 90 ? -16.761 -14.083 7.251 1.00 90.44 90 ASN A C 1
ATOM 745 O O . ASN A 1 90 ? -17.941 -13.785 7.414 1.00 90.44 90 ASN A O 1
ATOM 749 N N . ASP A 1 91 ? -15.796 -13.167 7.329 1.00 94.50 91 ASP A N 1
ATOM 750 C CA . ASP A 1 91 ? -16.057 -11.753 7.600 1.00 94.50 91 ASP A CA 1
ATOM 751 C C . ASP A 1 91 ? -16.506 -11.022 6.327 1.00 94.50 91 ASP A C 1
ATOM 753 O O . ASP A 1 91 ? -15.807 -11.023 5.312 1.00 94.50 91 ASP A O 1
ATOM 757 N N . GLU A 1 92 ? -17.671 -10.378 6.381 1.00 94.75 92 GLU A N 1
ATOM 758 C CA . GLU A 1 92 ? -18.301 -9.745 5.219 1.00 94.75 92 GLU A CA 1
ATOM 759 C C . GLU A 1 92 ? -17.416 -8.665 4.577 1.00 94.75 92 GLU A C 1
ATOM 761 O O . GLU A 1 92 ? -17.318 -8.585 3.349 1.00 94.75 92 GLU A O 1
ATOM 766 N N . ILE A 1 93 ? -16.743 -7.838 5.381 1.00 96.38 93 ILE A N 1
ATOM 767 C CA . ILE A 1 93 ? -15.904 -6.748 4.872 1.00 96.38 93 ILE A CA 1
ATOM 768 C C . ILE A 1 93 ? -14.627 -7.306 4.240 1.00 96.38 93 ILE A C 1
ATOM 770 O O . ILE A 1 93 ? -14.214 -6.843 3.172 1.00 96.38 93 ILE A O 1
ATOM 774 N N . ILE A 1 94 ? -14.026 -8.337 4.837 1.00 95.31 94 ILE A N 1
ATOM 775 C CA . ILE A 1 94 ? -12.863 -9.015 4.247 1.00 95.31 94 ILE A CA 1
ATOM 776 C C . ILE A 1 94 ? -13.247 -9.708 2.930 1.00 95.31 94 ILE A C 1
ATOM 778 O O . ILE A 1 94 ? -12.516 -9.597 1.942 1.00 95.31 94 ILE A O 1
ATOM 782 N N . LEU A 1 95 ? -14.406 -10.367 2.865 1.00 95.81 95 LEU A N 1
ATOM 783 C CA . LEU A 1 95 ? -14.903 -11.005 1.640 1.00 95.81 95 LEU A CA 1
ATOM 784 C C . LEU A 1 95 ? -15.180 -9.992 0.521 1.00 95.81 95 LEU A C 1
ATOM 786 O O . LEU A 1 95 ? -14.886 -10.257 -0.653 1.00 95.81 95 LEU A O 1
ATOM 790 N N . LYS A 1 96 ? -15.687 -8.805 0.869 1.00 96.81 96 LYS A N 1
ATOM 791 C CA . LYS A 1 96 ? -15.853 -7.685 -0.069 1.00 96.81 96 LYS A CA 1
ATOM 792 C C . LYS A 1 96 ? -14.513 -7.191 -0.610 1.00 96.81 96 LYS A C 1
ATOM 794 O O . LYS A 1 96 ? -14.396 -7.016 -1.822 1.00 96.81 96 LYS A O 1
ATOM 799 N N . LEU A 1 97 ? -13.483 -7.070 0.234 1.00 95.44 97 LEU A N 1
ATOM 800 C CA . LEU A 1 97 ? -12.117 -6.770 -0.225 1.00 95.44 97 LEU A CA 1
ATOM 801 C C . LEU A 1 97 ? -11.574 -7.833 -1.174 1.00 95.44 97 LEU A C 1
ATOM 803 O O . LEU A 1 97 ? -11.035 -7.498 -2.226 1.00 95.44 97 LEU A O 1
ATOM 807 N N . CYS A 1 98 ? -11.754 -9.113 -0.847 1.00 95.56 98 CYS A N 1
ATOM 808 C CA . CYS A 1 98 ? -11.322 -10.196 -1.728 1.00 95.56 98 CYS A CA 1
ATOM 809 C C . CYS A 1 98 ? -12.021 -10.115 -3.091 1.00 95.56 98 CYS A C 1
ATOM 811 O O . CYS A 1 98 ? -11.393 -10.266 -4.136 1.00 95.56 98 CYS A O 1
ATOM 813 N N . SER A 1 99 ? -13.320 -9.817 -3.086 1.00 95.00 99 SER A N 1
ATOM 814 C CA . SER A 1 99 ? -14.105 -9.636 -4.306 1.00 95.00 99 SER A CA 1
ATOM 815 C C . SER A 1 99 ? -13.671 -8.400 -5.100 1.00 95.00 99 SER A C 1
ATOM 817 O O . SER A 1 99 ? -13.707 -8.430 -6.324 1.00 95.00 99 SER A O 1
ATOM 819 N N . HIS A 1 100 ? -13.201 -7.333 -4.450 1.00 94.50 100 HIS A N 1
ATOM 820 C CA . HIS A 1 100 ? -12.568 -6.222 -5.160 1.00 94.50 100 HIS A CA 1
ATOM 821 C C . HIS A 1 100 ? -11.290 -6.660 -5.876 1.00 94.50 100 HIS A C 1
ATOM 823 O O . HIS A 1 100 ? -11.141 -6.420 -7.068 1.00 94.50 100 HIS A O 1
ATOM 829 N N . PHE A 1 101 ? -10.378 -7.344 -5.187 1.00 92.44 101 PHE A N 1
ATOM 830 C CA . PHE A 1 101 ? -9.114 -7.758 -5.800 1.00 92.44 101 PHE A CA 1
ATOM 831 C C . PHE A 1 101 ? -9.284 -8.765 -6.943 1.00 92.44 101 PHE A C 1
ATOM 833 O O . PHE A 1 101 ? -8.493 -8.750 -7.883 1.00 92.44 101 PHE A O 1
ATOM 840 N N . LEU A 1 102 ? -10.300 -9.628 -6.872 1.00 91.94 102 LEU A N 1
ATOM 841 C CA . LEU A 1 102 ? -10.560 -10.651 -7.887 1.00 91.94 102 LEU A CA 1
ATOM 842 C C . LEU A 1 102 ? -11.454 -10.157 -9.032 1.00 91.94 102 LEU A C 1
ATOM 844 O O . LEU A 1 102 ? -11.281 -10.586 -10.168 1.00 91.94 102 LEU A O 1
ATOM 848 N N . GLU A 1 103 ? -12.426 -9.294 -8.734 1.00 92.38 103 GLU A N 1
ATOM 849 C CA . GLU A 1 103 ? -13.545 -8.976 -9.636 1.00 92.38 103 GLU A CA 1
ATOM 850 C C . GLU A 1 103 ? -13.762 -7.459 -9.810 1.00 92.38 103 GLU A C 1
ATOM 852 O O . GLU A 1 103 ? -14.707 -7.044 -10.473 1.00 92.38 103 GLU A O 1
ATOM 857 N N . ASN A 1 104 ? -12.905 -6.619 -9.217 1.00 91.62 104 ASN A N 1
ATOM 858 C CA . ASN A 1 104 ? -12.955 -5.152 -9.266 1.00 91.62 104 ASN A CA 1
ATOM 859 C C . ASN A 1 104 ? -14.297 -4.542 -8.803 1.00 91.62 104 ASN A C 1
ATOM 861 O O . ASN A 1 104 ? -14.758 -3.531 -9.332 1.00 91.62 104 ASN A O 1
ATOM 865 N N . LYS A 1 105 ? -14.937 -5.164 -7.806 1.00 92.62 105 LYS A N 1
ATOM 866 C CA . LYS A 1 105 ? -16.192 -4.694 -7.195 1.00 92.62 105 LYS A CA 1
ATOM 867 C C . LYS A 1 105 ? -15.971 -3.564 -6.184 1.00 92.62 105 LYS A C 1
ATOM 869 O O . LYS A 1 105 ? -14.944 -3.530 -5.509 1.00 92.62 105 LYS A O 1
ATOM 874 N N . SER A 1 106 ? -16.962 -2.689 -6.039 1.00 94.69 106 SER A N 1
ATOM 875 C CA . SER A 1 106 ? -17.027 -1.638 -5.016 1.00 94.69 106 SER A CA 1
ATOM 876 C C . SER A 1 106 ? -18.335 -1.725 -4.223 1.00 94.69 106 SER A C 1
ATOM 878 O O . SER A 1 106 ? -19.304 -2.347 -4.659 1.00 94.69 106 SER A O 1
ATOM 880 N N . TYR A 1 107 ? -18.343 -1.137 -3.030 1.00 96.62 107 TYR A N 1
ATOM 881 C CA . TYR A 1 107 ? -19.400 -1.245 -2.030 1.00 96.62 107 TYR A CA 1
ATOM 882 C C . TYR A 1 107 ? -19.531 0.071 -1.250 1.00 96.62 107 TYR A C 1
ATOM 884 O O . TYR A 1 107 ? -18.552 0.781 -1.046 1.00 96.62 107 TYR A O 1
ATOM 892 N N . ASP A 1 108 ? -20.727 0.375 -0.747 1.00 94.88 108 ASP A N 1
ATOM 893 C CA . ASP A 1 108 ? -20.996 1.625 -0.009 1.00 94.88 108 ASP A CA 1
ATOM 894 C C . ASP A 1 108 ? -20.771 1.507 1.515 1.00 94.88 108 ASP A C 1
ATOM 896 O O . ASP A 1 108 ? -21.084 2.400 2.305 1.00 94.88 108 ASP A O 1
ATOM 900 N N . ASN A 1 109 ? -20.210 0.381 1.969 1.00 97.31 109 ASN A N 1
ATOM 901 C CA . ASN A 1 109 ? -19.896 0.185 3.380 1.00 97.31 109 ASN A CA 1
ATOM 902 C C . ASN A 1 109 ? -18.926 1.267 3.869 1.00 97.31 109 ASN A C 1
ATOM 904 O O . ASN A 1 109 ? -17.891 1.508 3.246 1.00 97.31 109 ASN A O 1
ATOM 908 N N . LEU A 1 110 ? -19.247 1.881 5.010 1.00 97.12 110 LEU A N 1
ATOM 909 C CA . LEU A 1 110 ? -18.329 2.781 5.694 1.00 97.12 110 LEU A CA 1
ATOM 910 C C . LEU A 1 110 ? -17.243 1.972 6.395 1.00 97.12 110 LEU A C 1
ATOM 912 O O . LEU A 1 110 ? -17.542 1.096 7.207 1.00 97.12 110 LEU A O 1
ATOM 916 N N . VAL A 1 111 ? -15.990 2.311 6.116 1.00 98.00 111 VAL A N 1
ATOM 917 C CA . VAL A 1 111 ? -14.831 1.777 6.832 1.00 98.00 111 VAL A CA 1
ATOM 918 C C . VAL A 1 111 ? -13.916 2.913 7.258 1.00 98.00 111 VAL A C 1
ATOM 920 O O . VAL A 1 111 ? -13.826 3.956 6.603 1.00 98.00 111 VAL A O 1
ATOM 923 N N . TYR A 1 112 ? -13.204 2.693 8.353 1.00 97.81 112 TYR A N 1
ATOM 924 C CA . TYR A 1 112 ? -12.232 3.633 8.877 1.00 97.81 112 TYR A CA 1
ATOM 925 C C . TYR A 1 112 ? -10.821 3.163 8.557 1.00 97.81 112 TYR A C 1
ATOM 927 O O . TYR A 1 112 ? -10.542 1.966 8.542 1.00 97.81 112 TYR A O 1
ATOM 935 N N . THR A 1 113 ? -9.909 4.102 8.331 1.00 95.88 113 THR A N 1
ATOM 936 C CA . THR A 1 113 ? -8.479 3.801 8.197 1.00 95.88 113 THR A CA 1
ATOM 937 C C . THR A 1 113 ? -7.661 4.811 8.976 1.00 95.88 113 THR A C 1
ATOM 939 O O . THR A 1 113 ? -7.938 6.004 8.926 1.00 95.88 113 THR A O 1
ATOM 942 N N . THR A 1 114 ? -6.671 4.366 9.736 1.00 92.62 114 THR A N 1
ATOM 943 C CA . THR A 1 114 ? -5.895 5.262 10.607 1.00 92.62 114 THR A CA 1
ATOM 944 C C . THR A 1 114 ? -4.661 5.760 9.888 1.00 92.62 114 THR A C 1
ATOM 946 O O . THR A 1 114 ? -3.903 4.926 9.418 1.00 92.62 114 THR A O 1
ATOM 949 N N . ILE A 1 115 ? -4.400 7.066 9.862 1.00 89.94 115 ILE A N 1
ATOM 950 C CA . ILE A 1 115 ? -3.244 7.638 9.162 1.00 89.94 115 ILE A CA 1
ATOM 951 C C . ILE A 1 115 ? -2.133 7.964 10.158 1.00 89.94 115 ILE A C 1
ATOM 953 O O . ILE A 1 115 ? -2.201 8.955 10.887 1.00 89.94 115 ILE A O 1
ATOM 957 N N . VAL A 1 116 ? -1.100 7.119 10.183 1.00 82.12 116 VAL A N 1
ATOM 958 C CA . VAL A 1 116 ? 0.072 7.249 11.068 1.00 82.12 116 VAL A CA 1
ATOM 959 C C . VAL A 1 116 ? 1.379 7.248 10.279 1.00 82.12 116 VAL A C 1
ATOM 961 O O . VAL A 1 116 ? 2.368 7.851 10.701 1.00 82.12 116 VAL A O 1
ATOM 964 N N . CYS A 1 117 ? 1.404 6.578 9.130 1.00 79.44 117 CYS A N 1
ATOM 965 C CA . CYS A 1 117 ? 2.573 6.465 8.268 1.00 79.44 117 CYS A CA 1
ATOM 966 C C . CYS A 1 117 ? 2.197 6.422 6.778 1.00 79.44 117 CYS A C 1
ATOM 968 O O . CYS A 1 117 ? 1.029 6.471 6.402 1.00 79.44 117 CYS A O 1
ATOM 970 N N . GLN A 1 118 ? 3.208 6.309 5.910 1.00 79.12 118 GLN A N 1
ATOM 971 C CA . GLN A 1 118 ? 3.003 6.233 4.458 1.00 79.12 118 GLN A CA 1
ATOM 972 C C . GLN A 1 118 ? 2.161 5.027 4.021 1.00 79.12 118 GLN A C 1
ATOM 974 O O . GLN A 1 118 ? 1.397 5.133 3.068 1.00 79.12 118 GLN A O 1
ATOM 979 N N . TYR A 1 119 ? 2.275 3.893 4.718 1.00 82.12 119 TYR A N 1
ATOM 980 C CA . TYR A 1 119 ? 1.529 2.683 4.370 1.00 82.12 119 TYR A CA 1
ATOM 981 C C . TYR A 1 119 ? 0.029 2.882 4.557 1.00 82.12 119 TYR A C 1
ATOM 983 O O . TYR A 1 119 ? -0.760 2.407 3.748 1.00 82.12 119 TYR A O 1
ATOM 991 N N . ASP A 1 120 ? -0.359 3.649 5.572 1.00 87.69 120 ASP A N 1
ATOM 992 C CA . ASP A 1 120 ? -1.761 3.935 5.839 1.00 87.69 120 ASP A CA 1
ATOM 993 C C . ASP A 1 120 ? -2.403 4.797 4.743 1.00 87.69 120 ASP A C 1
ATOM 995 O O . ASP A 1 120 ? -3.572 4.595 4.427 1.00 87.69 120 ASP A O 1
ATOM 999 N N . LEU A 1 121 ? -1.648 5.711 4.116 1.00 88.69 121 LEU A N 1
ATOM 1000 C CA . LEU A 1 121 ? -2.134 6.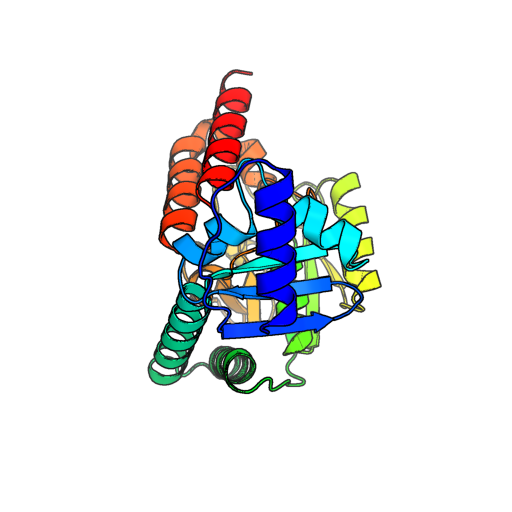489 2.968 1.00 88.69 121 LEU A CA 1
ATOM 1001 C C . LEU A 1 121 ? -2.412 5.595 1.755 1.00 88.69 121 LEU A C 1
ATOM 1003 O O . LEU A 1 121 ? -3.450 5.729 1.110 1.00 88.69 121 LEU A O 1
ATOM 1007 N N . TYR A 1 122 ? -1.520 4.644 1.473 1.00 87.12 122 TYR A N 1
ATOM 1008 C CA . TYR A 1 122 ? -1.739 3.664 0.407 1.00 87.12 122 TYR A CA 1
ATOM 1009 C C . TYR A 1 122 ? -2.922 2.744 0.691 1.00 87.12 122 TYR A C 1
ATOM 1011 O O . TYR A 1 122 ? -3.691 2.415 -0.214 1.00 87.12 122 TYR A O 1
ATOM 1019 N N . ILE A 1 123 ? -3.080 2.332 1.948 1.00 91.62 123 ILE A N 1
ATOM 1020 C CA . ILE A 1 123 ? -4.243 1.561 2.383 1.00 91.62 123 ILE A CA 1
ATOM 1021 C C . ILE A 1 123 ? -5.504 2.402 2.202 1.00 91.62 123 ILE A C 1
ATOM 1023 O O . ILE A 1 123 ? -6.461 1.903 1.628 1.00 91.62 123 ILE A O 1
ATOM 1027 N N . ALA A 1 124 ? -5.499 3.677 2.596 1.00 94.44 124 ALA A N 1
ATOM 1028 C CA . ALA A 1 124 ? -6.634 4.574 2.407 1.00 94.44 124 ALA A CA 1
ATOM 1029 C C . ALA A 1 124 ? -7.023 4.707 0.929 1.00 94.44 124 ALA A C 1
ATOM 1031 O O . ALA A 1 124 ? -8.188 4.530 0.593 1.00 94.44 124 ALA A O 1
ATOM 1032 N N . GLU A 1 125 ? -6.056 4.933 0.039 1.00 92.75 125 GLU A N 1
ATOM 1033 C CA . GLU A 1 125 ? -6.290 4.986 -1.409 1.00 92.75 125 GLU A CA 1
ATOM 1034 C C . GLU A 1 125 ? -6.835 3.661 -1.960 1.00 92.75 125 GLU A C 1
ATOM 1036 O O . GLU A 1 125 ? -7.731 3.661 -2.803 1.00 92.75 125 GLU A O 1
ATOM 1041 N N . THR A 1 126 ? -6.314 2.528 -1.484 1.00 91.88 126 THR A N 1
ATOM 1042 C CA . THR A 1 126 ? -6.772 1.199 -1.911 1.00 91.88 126 THR A CA 1
ATOM 1043 C C . THR A 1 126 ? -8.197 0.939 -1.440 1.00 91.88 126 THR A C 1
ATOM 1045 O O . THR A 1 126 ? -9.049 0.581 -2.246 1.00 91.88 126 THR A O 1
ATOM 1048 N N . LEU A 1 127 ? -8.481 1.182 -0.161 1.00 96.06 127 LEU A N 1
ATOM 1049 C CA . LEU A 1 127 ? -9.812 1.031 0.418 1.00 96.06 127 LEU A CA 1
ATOM 1050 C C . LEU A 1 127 ? -10.822 1.976 -0.237 1.00 96.06 127 LEU A C 1
ATOM 1052 O O . LEU A 1 127 ? -11.959 1.571 -0.427 1.00 96.06 127 LEU A O 1
ATOM 1056 N N . ASN A 1 128 ? -10.422 3.185 -0.645 1.00 96.19 128 ASN A N 1
ATOM 1057 C CA . ASN A 1 128 ? -11.319 4.157 -1.283 1.00 96.19 128 ASN A CA 1
ATOM 1058 C C . ASN A 1 128 ? -11.783 3.728 -2.685 1.00 96.19 128 ASN A C 1
ATOM 1060 O O . ASN A 1 128 ? -12.733 4.286 -3.224 1.00 96.19 128 ASN A O 1
ATOM 1064 N N . LYS A 1 129 ? -11.138 2.719 -3.286 1.00 94.44 129 LYS A N 1
ATOM 1065 C CA . LYS A 1 129 ? -11.625 2.066 -4.515 1.00 94.44 129 LYS A CA 1
ATOM 1066 C C . LYS A 1 129 ? -12.716 1.032 -4.233 1.00 94.44 129 LYS A C 1
ATOM 1068 O O . LYS A 1 129 ? -13.408 0.615 -5.158 1.00 94.44 129 LYS A O 1
ATOM 1073 N N . VAL A 1 130 ? -12.843 0.597 -2.979 1.00 96.94 130 VAL A N 1
ATOM 1074 C CA . VAL A 1 130 ? -13.714 -0.510 -2.561 1.00 96.94 130 VAL A CA 1
ATOM 1075 C C . VAL A 1 130 ? -14.875 -0.037 -1.707 1.00 96.94 130 VAL A C 1
ATOM 1077 O O . VAL A 1 130 ? -15.959 -0.587 -1.827 1.00 96.94 130 VAL A O 1
ATOM 1080 N N . PHE A 1 131 ? -14.645 0.938 -0.837 1.00 97.94 131 PHE A N 1
ATOM 1081 C CA . PHE A 1 131 ? -15.535 1.329 0.245 1.00 97.94 131 PHE A CA 1
ATOM 1082 C C . PHE A 1 131 ? -15.659 2.841 0.345 1.00 97.94 131 PHE A C 1
ATOM 1084 O O . PHE A 1 131 ? -14.800 3.586 -0.133 1.00 97.94 131 PHE A O 1
ATOM 1091 N N . ARG A 1 132 ? -16.670 3.292 1.089 1.00 97.31 132 ARG A N 1
ATOM 1092 C CA . ARG A 1 132 ? -16.707 4.660 1.595 1.00 97.31 132 ARG A CA 1
ATOM 1093 C C . ARG A 1 132 ? -15.720 4.773 2.754 1.00 97.31 132 ARG A C 1
ATOM 1095 O O . ARG A 1 132 ? -15.963 4.252 3.840 1.00 97.31 132 ARG A O 1
ATOM 1102 N N . VAL A 1 133 ? -14.589 5.433 2.526 1.00 97.94 133 VAL A N 1
ATOM 1103 C CA . VAL A 1 133 ? -13.513 5.533 3.522 1.00 97.94 133 VAL A CA 1
ATOM 1104 C C . VAL A 1 133 ? -13.615 6.828 4.318 1.00 97.94 133 VAL A C 1
ATOM 1106 O O . VAL A 1 133 ? -13.723 7.911 3.743 1.00 97.94 133 VAL A O 1
ATOM 1109 N N . LYS A 1 134 ? -13.499 6.716 5.646 1.00 97.94 134 LYS A N 1
ATOM 1110 C CA . LYS A 1 134 ? -13.182 7.841 6.534 1.00 97.94 134 LYS A CA 1
ATOM 1111 C C . LYS A 1 134 ? -11.797 7.645 7.154 1.00 97.94 134 LYS A C 1
ATOM 1113 O O . LYS A 1 134 ? -11.581 6.752 7.974 1.00 97.94 134 LYS A O 1
ATOM 1118 N N . ALA A 1 135 ? -10.841 8.468 6.742 1.00 96.81 135 ALA A N 1
ATOM 1119 C CA . ALA A 1 135 ? -9.485 8.466 7.267 1.00 96.81 135 ALA A CA 1
ATOM 1120 C C . ALA A 1 135 ? -9.422 9.161 8.637 1.00 96.81 135 ALA A C 1
ATOM 1122 O O . ALA A 1 135 ? -9.953 10.249 8.825 1.00 96.81 135 ALA A O 1
ATOM 1123 N N . LEU A 1 136 ? -8.754 8.538 9.600 1.00 94.69 136 LEU A N 1
ATOM 1124 C CA . LEU A 1 136 ? -8.574 9.049 10.953 1.00 94.69 136 LEU A CA 1
ATOM 1125 C C . LEU A 1 136 ? -7.134 9.547 11.087 1.00 94.69 136 LEU A C 1
ATOM 1127 O O . LEU A 1 136 ? -6.215 8.741 11.272 1.00 94.69 136 LEU A O 1
ATOM 1131 N N . LEU A 1 137 ? -6.917 10.857 10.957 1.00 91.00 137 LEU A N 1
ATOM 1132 C CA . LEU A 1 137 ? -5.597 11.451 11.166 1.00 91.00 137 LEU A CA 1
ATOM 1133 C C . LEU A 1 137 ? -5.313 11.505 12.659 1.00 91.00 137 LEU A C 1
ATOM 1135 O O . LEU A 1 137 ? -5.986 12.209 13.411 1.00 91.00 137 LEU A O 1
ATOM 1139 N N . LEU A 1 138 ? -4.297 10.764 13.092 1.00 86.38 138 LEU A N 1
ATOM 1140 C CA . LEU A 1 138 ? -3.921 10.748 14.497 1.00 86.38 138 LEU A CA 1
ATOM 1141 C C . LEU A 1 138 ? -3.036 11.957 14.796 1.00 86.38 138 LEU A C 1
ATOM 1143 O O . LEU A 1 138 ? -1.898 12.049 14.330 1.00 86.38 138 LEU A O 1
ATOM 1147 N N . ASN A 1 139 ? -3.577 12.894 15.566 1.00 76.06 139 ASN A N 1
ATOM 1148 C CA . ASN A 1 139 ? -2.972 14.199 15.784 1.00 76.06 139 ASN A CA 1
ATOM 1149 C C . ASN A 1 139 ? -1.650 14.149 16.573 1.00 76.06 139 ASN A C 1
ATOM 1151 O O . ASN A 1 139 ? -1.303 13.122 17.175 1.00 76.06 139 ASN A O 1
ATOM 1155 N N . PRO A 1 140 ? -0.877 15.258 16.579 1.00 65.50 140 PRO A N 1
ATOM 1156 C CA . PRO A 1 140 ? 0.302 15.389 17.424 1.00 65.50 140 PRO A CA 1
ATOM 1157 C C . PRO A 1 140 ? -0.016 14.968 18.865 1.00 65.50 140 PRO A C 1
ATOM 1159 O O . PRO A 1 140 ? -1.057 15.357 19.399 1.00 65.50 140 PRO A O 1
ATOM 1162 N N . PRO A 1 141 ? 0.856 14.176 19.506 1.00 64.44 141 PRO A N 1
ATOM 1163 C CA . PRO A 1 141 ? 2.279 13.976 19.199 1.00 64.44 141 PRO A CA 1
ATOM 1164 C C . PRO A 1 141 ? 2.604 12.853 18.196 1.00 64.44 141 PRO A C 1
ATOM 1166 O O . PRO A 1 141 ? 3.782 12.586 17.954 1.00 64.44 141 PRO A O 1
ATOM 1169 N N . ILE A 1 142 ? 1.595 12.186 17.623 1.00 72.50 142 ILE A N 1
ATOM 1170 C CA . ILE A 1 142 ? 1.809 11.052 16.718 1.00 72.50 142 ILE A CA 1
ATOM 1171 C C . ILE A 1 142 ? 2.251 11.550 15.341 1.00 72.50 142 ILE A C 1
ATOM 1173 O O . ILE A 1 142 ? 3.341 11.205 14.905 1.00 72.50 142 ILE A O 1
ATOM 1177 N N . LEU A 1 143 ? 1.466 12.388 14.663 1.00 73.44 143 LEU A N 1
ATOM 1178 C CA . LEU A 1 143 ? 1.801 12.875 13.322 1.00 73.44 143 LEU A CA 1
ATOM 1179 C C . LEU A 1 143 ? 2.391 14.300 13.376 1.00 73.44 143 LEU A C 1
ATOM 1181 O O . LEU A 1 143 ? 1.678 15.226 13.759 1.00 73.44 143 LEU A O 1
ATOM 1185 N N . PRO A 1 144 ? 3.668 14.529 12.998 1.00 76.62 144 PRO A N 1
ATOM 1186 C CA . PRO A 1 144 ? 4.242 15.876 12.983 1.00 76.62 144 PRO A CA 1
ATOM 1187 C C . PRO A 1 144 ? 3.504 16.802 12.011 1.00 76.62 144 PRO A C 1
ATOM 1189 O O . PRO A 1 144 ? 3.157 16.380 10.911 1.00 76.62 144 PRO A O 1
ATOM 1192 N N . GLU A 1 145 ? 3.364 18.084 12.350 1.00 78.31 145 GLU A N 1
ATOM 1193 C CA . GLU A 1 145 ? 2.589 19.079 11.586 1.00 78.31 145 GLU A CA 1
ATOM 1194 C C . GLU A 1 145 ? 2.908 19.128 10.082 1.00 78.31 145 GLU A C 1
ATOM 1196 O O . GLU A 1 145 ? 2.015 18.984 9.250 1.00 78.31 145 GLU A O 1
ATOM 1201 N N . LYS A 1 146 ? 4.190 19.224 9.702 1.00 77.44 146 LYS A N 1
ATOM 1202 C CA . LYS A 1 146 ? 4.586 19.224 8.278 1.00 77.44 146 LYS A CA 1
ATOM 1203 C C . LYS A 1 146 ? 4.164 17.953 7.535 1.00 77.44 146 LYS A C 1
ATOM 1205 O O . LYS A 1 146 ? 3.955 17.983 6.327 1.00 77.44 146 LYS A O 1
ATOM 1210 N N . LYS A 1 147 ? 4.113 16.816 8.232 1.00 79.38 147 LYS A N 1
ATOM 1211 C CA . LYS A 1 147 ? 3.665 15.546 7.654 1.00 79.38 147 LYS A CA 1
ATOM 1212 C C . LYS A 1 147 ? 2.145 15.497 7.620 1.00 79.38 147 LYS A C 1
ATOM 1214 O O . LYS A 1 147 ? 1.599 15.133 6.591 1.00 79.38 147 LYS A O 1
ATOM 1219 N N . ARG A 1 148 ? 1.466 15.946 8.674 1.00 83.44 148 ARG A N 1
ATOM 1220 C CA . ARG A 1 148 ? 0.006 16.075 8.721 1.00 83.44 148 ARG A CA 1
ATOM 1221 C C . ARG A 1 148 ? -0.537 16.832 7.509 1.00 83.44 148 ARG A C 1
ATOM 1223 O O . ARG A 1 148 ? -1.353 16.266 6.794 1.00 83.44 148 ARG A O 1
ATOM 1230 N N . ASN A 1 149 ? -0.006 18.017 7.207 1.00 86.94 149 ASN A N 1
ATOM 1231 C CA . ASN A 1 149 ? -0.473 18.814 6.063 1.00 86.94 149 ASN A CA 1
ATOM 1232 C C . ASN A 1 149 ? -0.345 18.052 4.734 1.00 86.94 149 ASN A C 1
ATOM 1234 O O . ASN A 1 149 ? -1.288 18.006 3.959 1.00 86.94 149 ASN A O 1
ATOM 1238 N N . ARG A 1 150 ? 0.761 17.326 4.529 1.00 86.38 150 ARG A N 1
ATOM 1239 C CA . ARG A 1 150 ? 0.931 16.463 3.349 1.00 86.38 150 ARG A CA 1
ATOM 1240 C C . ARG A 1 150 ? -0.050 15.278 3.291 1.00 86.38 150 ARG A C 1
ATOM 1242 O O . ARG A 1 150 ? -0.303 14.769 2.208 1.00 86.38 150 ARG A O 1
ATOM 1249 N N . ALA A 1 151 ? -0.543 14.771 4.431 1.00 88.56 151 ALA A N 1
ATOM 1250 C CA . ALA A 1 151 ? -1.567 13.714 4.419 1.00 88.56 151 ALA A CA 1
ATOM 1251 C C . ALA A 1 151 ? -2.900 14.312 4.018 1.00 88.56 151 ALA A C 1
ATOM 1253 O O . ALA A 1 151 ? -3.608 13.699 3.235 1.00 88.56 151 ALA A O 1
ATOM 1254 N N . ILE A 1 152 ? -3.218 15.486 4.562 1.00 91.44 152 ILE A N 1
ATOM 1255 C CA . ILE A 1 152 ? -4.429 16.221 4.216 1.00 91.44 152 ILE A CA 1
ATOM 1256 C C . ILE A 1 152 ? -4.446 16.474 2.707 1.00 91.44 152 ILE A C 1
ATOM 1258 O O . ILE A 1 152 ? -5.367 16.005 2.053 1.00 91.44 152 ILE A O 1
ATOM 1262 N N . GLU A 1 153 ? -3.374 17.044 2.145 1.00 91.31 153 GLU A N 1
ATOM 1263 C CA . GLU A 1 153 ? -3.217 17.232 0.693 1.00 91.31 153 GLU A CA 1
ATOM 1264 C C . GLU A 1 153 ? -3.465 15.922 -0.081 1.00 91.31 153 GLU A C 1
ATOM 1266 O O . GLU A 1 153 ? -4.295 15.871 -0.986 1.00 91.31 153 GLU A O 1
ATOM 1271 N N . PHE A 1 154 ? -2.816 14.821 0.321 1.00 91.00 154 PHE A N 1
ATOM 1272 C CA . PHE A 1 154 ? -2.992 13.513 -0.322 1.00 91.00 154 PHE A CA 1
ATOM 1273 C C . PHE A 1 154 ? -4.446 13.013 -0.293 1.00 91.00 154 PHE A C 1
ATOM 1275 O O . PHE A 1 154 ? -4.913 12.418 -1.271 1.00 91.00 154 PHE A O 1
ATOM 1282 N N . LEU A 1 155 ? -5.133 13.186 0.841 1.00 93.31 155 LEU A N 1
ATOM 1283 C CA . LEU A 1 155 ? -6.508 12.733 1.055 1.00 93.31 155 LEU A CA 1
ATOM 1284 C C . LEU A 1 155 ? -7.497 13.603 0.274 1.00 93.31 155 LEU A C 1
ATOM 1286 O O . LEU A 1 155 ? -8.400 13.058 -0.360 1.00 93.31 155 LEU A O 1
ATOM 1290 N N . GLU A 1 156 ? -7.292 14.921 0.252 1.00 94.56 156 GLU A N 1
ATOM 1291 C CA . GLU A 1 156 ? -8.096 15.882 -0.508 1.00 94.56 156 GLU A CA 1
ATOM 1292 C C . GLU A 1 156 ? -7.994 15.637 -2.018 1.00 94.56 156 GLU A C 1
ATOM 1294 O O . GLU A 1 156 ? -9.022 15.498 -2.684 1.00 94.56 156 GLU A O 1
ATOM 1299 N N . GLU A 1 157 ? -6.777 15.465 -2.550 1.00 92.62 157 GLU A N 1
ATOM 1300 C CA . GLU A 1 157 ? -6.538 15.109 -3.960 1.00 92.62 157 GLU A CA 1
ATOM 1301 C C . GLU A 1 157 ? -7.317 13.855 -4.387 1.00 92.62 157 GLU A C 1
ATOM 1303 O O . GLU A 1 157 ? -7.774 13.739 -5.526 1.00 92.62 157 GLU A O 1
ATOM 1308 N N . ARG A 1 158 ? -7.475 12.900 -3.464 1.00 92.88 158 ARG A N 1
ATOM 1309 C CA . ARG A 1 158 ? -8.147 11.610 -3.693 1.00 92.88 158 ARG A CA 1
ATOM 1310 C C . ARG A 1 158 ? -9.603 11.596 -3.249 1.00 92.88 158 ARG A C 1
ATOM 1312 O O . ARG A 1 158 ? -10.243 10.549 -3.345 1.00 92.88 158 ARG A O 1
ATOM 1319 N N . LYS A 1 159 ? -10.133 12.737 -2.796 1.00 95.50 159 LYS A N 1
ATOM 1320 C CA . LYS A 1 159 ? -11.508 12.892 -2.302 1.00 95.50 159 LYS A CA 1
ATOM 1321 C C . LYS A 1 159 ? -11.849 11.902 -1.179 1.00 95.50 159 LYS A C 1
ATOM 1323 O O . LYS A 1 159 ? -12.959 11.377 -1.122 1.00 95.50 159 LYS A O 1
ATOM 1328 N N . ILE A 1 160 ? -10.888 11.624 -0.301 1.00 96.88 160 ILE A N 1
ATOM 1329 C CA . ILE A 1 160 ? -11.068 10.751 0.862 1.00 96.88 160 ILE A CA 1
ATOM 1330 C C . ILE A 1 160 ? -11.505 11.617 2.044 1.00 96.88 160 ILE A C 1
ATOM 1332 O O . ILE A 1 160 ? -10.787 12.534 2.442 1.00 96.88 160 ILE A O 1
ATOM 1336 N N . SER A 1 161 ? -12.671 11.318 2.628 1.00 97.06 161 SER A N 1
ATOM 1337 C CA . SER A 1 161 ? -13.125 11.995 3.849 1.00 97.06 161 SER A CA 1
ATOM 1338 C C . SER A 1 161 ? -12.157 11.715 4.989 1.00 97.06 161 SER A C 1
ATOM 1340 O O . SER A 1 161 ? -11.690 10.585 5.145 1.00 97.06 161 SER A O 1
ATOM 1342 N N . TYR A 1 162 ? -11.893 12.720 5.819 1.00 96.38 162 TYR A N 1
ATOM 1343 C CA . TYR A 1 162 ? -11.057 12.544 6.990 1.00 96.38 162 TYR A CA 1
ATOM 1344 C C . TYR A 1 162 ? -11.579 13.262 8.233 1.00 96.38 162 TYR A C 1
ATOM 1346 O O . TYR A 1 162 ? -12.389 14.183 8.159 1.00 96.38 162 TYR A O 1
ATOM 1354 N N . GLU A 1 163 ? -11.115 12.798 9.387 1.00 94.38 163 GLU A N 1
ATOM 1355 C CA . GLU A 1 163 ? -11.346 13.388 10.700 1.00 94.38 163 GLU A CA 1
ATOM 1356 C C . GLU A 1 163 ? -10.055 13.328 11.511 1.00 94.38 163 GLU A C 1
ATOM 1358 O O . GLU A 1 163 ? -9.293 12.361 11.441 1.00 94.38 163 GLU A O 1
ATOM 1363 N N . GLU A 1 164 ? -9.811 14.375 12.286 1.00 91.50 164 GLU A N 1
ATOM 1364 C CA . GLU A 1 164 ? -8.679 14.428 13.194 1.00 91.50 164 GLU A CA 1
ATOM 1365 C C . GLU A 1 164 ? -9.049 13.835 14.554 1.00 91.50 164 GLU A C 1
ATOM 1367 O O . GLU A 1 164 ? -10.015 14.251 15.190 1.00 91.50 164 GLU A O 1
ATOM 1372 N N . ILE A 1 165 ? -8.241 12.888 15.032 1.00 89.06 165 ILE A N 1
ATOM 1373 C CA . ILE A 1 165 ? -8.408 12.272 16.348 1.00 89.06 165 ILE A CA 1
ATOM 1374 C C . ILE A 1 165 ? -7.205 12.601 17.213 1.00 89.06 165 ILE A C 1
ATOM 1376 O O . ILE A 1 165 ? -6.059 12.277 16.891 1.00 89.06 165 ILE A O 1
ATOM 1380 N N . TYR A 1 166 ? -7.474 13.206 18.365 1.00 84.94 166 TYR A N 1
ATOM 1381 C CA . TYR A 1 166 ? -6.453 13.504 19.352 1.00 84.94 166 TYR A CA 1
ATOM 1382 C C . TYR A 1 166 ? -6.236 12.317 20.295 1.00 84.94 166 TYR A C 1
ATOM 1384 O O . TYR A 1 166 ? -7.106 11.974 21.092 1.00 84.94 166 TYR A O 1
ATOM 1392 N N . LEU A 1 167 ? -5.052 11.703 20.222 1.00 79.94 167 LEU A N 1
ATOM 1393 C CA . LEU A 1 167 ? -4.648 10.607 21.101 1.00 79.94 167 LEU A CA 1
ATOM 1394 C C . LEU A 1 167 ? -3.413 11.002 21.915 1.00 79.94 167 LEU A C 1
ATOM 1396 O O . LEU A 1 167 ? -2.447 11.544 21.382 1.00 79.94 167 LEU A O 1
ATOM 1400 N N . LYS A 1 168 ? -3.411 10.648 23.204 1.00 75.94 168 LYS A N 1
ATOM 1401 C CA . LYS A 1 168 ? -2.241 10.733 24.093 1.00 75.94 168 LYS A CA 1
ATOM 1402 C C . LYS A 1 168 ? -1.763 9.317 24.455 1.00 75.94 168 LYS A C 1
ATOM 1404 O O . LYS A 1 168 ? -2.058 8.851 25.556 1.00 75.94 168 LYS A O 1
ATOM 1409 N N . PRO A 1 169 ? -1.094 8.587 23.539 1.00 70.62 169 PRO A N 1
ATOM 1410 C CA . PRO A 1 169 ? -0.643 7.231 23.824 1.00 70.62 169 PRO A CA 1
ATOM 1411 C C . PRO A 1 169 ? 0.509 7.222 24.835 1.00 70.62 169 PRO A C 1
ATOM 1413 O O . PRO A 1 169 ? 1.303 8.159 24.916 1.00 70.62 169 PRO A O 1
ATOM 1416 N N . ASN A 1 170 ? 0.655 6.117 25.566 1.00 68.44 170 ASN A N 1
ATOM 1417 C CA . ASN A 1 170 ? 1.869 5.844 26.326 1.00 68.44 170 ASN A CA 1
ATOM 1418 C C . ASN A 1 170 ? 2.987 5.367 25.378 1.00 68.44 170 ASN A C 1
ATOM 1420 O O . ASN A 1 170 ? 2.942 4.255 24.853 1.00 68.44 170 ASN A O 1
ATOM 1424 N N . PHE A 1 171 ? 4.010 6.201 25.185 1.00 63.66 171 PHE A N 1
ATOM 1425 C CA . PHE A 1 171 ? 5.114 5.990 24.233 1.00 63.66 171 PHE A CA 1
ATOM 1426 C C . PHE A 1 171 ? 6.059 4.826 24.550 1.00 63.66 171 PHE A C 1
ATOM 1428 O O . PHE A 1 171 ? 6.974 4.547 23.776 1.00 63.66 171 PHE A O 1
ATOM 1435 N N . LYS A 1 172 ? 5.868 4.137 25.679 1.00 63.53 172 LYS A N 1
ATOM 1436 C CA . LYS A 1 172 ? 6.656 2.943 26.007 1.00 63.53 172 LYS A CA 1
ATOM 1437 C C . LYS A 1 172 ? 6.326 1.744 25.106 1.00 63.53 172 LYS A C 1
ATOM 1439 O O . LYS A 1 172 ? 7.117 0.808 25.053 1.00 63.53 172 LYS A O 1
ATOM 1444 N N . GLU A 1 173 ? 5.199 1.758 24.393 1.00 63.31 173 GLU A N 1
ATOM 1445 C CA . GLU A 1 173 ? 4.777 0.657 23.518 1.00 63.31 173 GLU A CA 1
ATOM 1446 C C . GLU A 1 173 ? 5.338 0.800 22.090 1.00 63.31 173 GLU A C 1
ATOM 1448 O O . GLU A 1 173 ? 5.316 1.883 21.509 1.00 63.31 173 GLU A O 1
ATOM 1453 N N . SER A 1 174 ? 5.855 -0.297 21.519 1.00 58.22 174 SER A N 1
ATOM 1454 C CA . SER A 1 174 ? 6.563 -0.308 20.227 1.00 58.22 174 SER A CA 1
ATOM 1455 C C . SER A 1 174 ? 5.636 -0.327 19.001 1.00 58.22 174 SER A C 1
ATOM 1457 O O . SER A 1 174 ? 5.932 0.318 17.999 1.00 58.22 174 SER A O 1
ATOM 1459 N N . CYS A 1 175 ? 4.507 -1.045 19.072 1.00 68.75 175 CYS A N 1
ATOM 1460 C CA . CYS A 1 175 ? 3.502 -1.195 18.010 1.00 68.75 175 CYS A CA 1
ATOM 1461 C C . CYS A 1 175 ? 2.222 -1.846 18.577 1.00 68.75 175 CYS A C 1
ATOM 1463 O O . CYS A 1 175 ? 2.271 -2.516 19.611 1.00 68.75 175 CYS A O 1
ATOM 1465 N N . GLY A 1 176 ? 1.079 -1.693 17.899 1.00 74.38 176 GLY A N 1
ATOM 1466 C CA . GLY A 1 176 ? -0.175 -2.362 18.275 1.00 74.38 176 GLY A CA 1
ATOM 1467 C C . GLY A 1 176 ? -0.916 -1.714 19.442 1.00 74.38 176 GLY A C 1
ATOM 1468 O O . GLY A 1 176 ? -1.801 -2.329 20.029 1.00 74.38 176 GLY A O 1
ATOM 1469 N N . PHE A 1 177 ? -0.546 -0.487 19.801 1.00 79.56 177 PHE A N 1
ATOM 1470 C CA . PHE A 1 177 ? -1.164 0.248 20.902 1.00 79.56 177 PHE A CA 1
ATOM 1471 C C . PHE A 1 177 ? -2.528 0.826 20.503 1.00 79.56 177 PHE A C 1
ATOM 1473 O O . PHE A 1 177 ? -3.355 1.088 21.371 1.00 79.56 177 PHE A O 1
ATOM 1480 N N . LEU A 1 178 ? -2.781 1.030 19.205 1.00 83.81 178 LEU A N 1
ATOM 1481 C CA . LEU A 1 178 ? -3.924 1.802 18.721 1.00 83.81 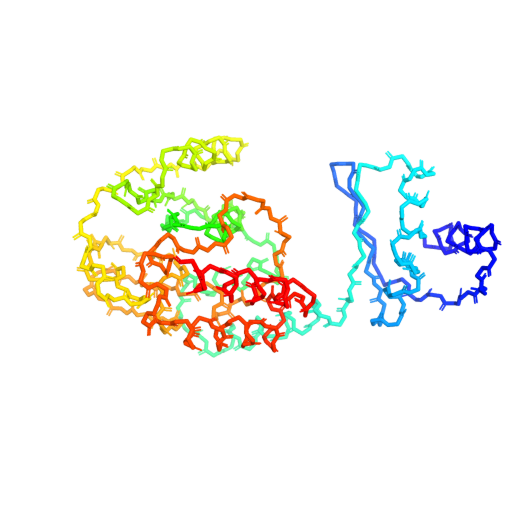178 LEU A CA 1
ATOM 1482 C C . LEU A 1 178 ? -5.291 1.297 19.221 1.00 83.81 178 LEU A C 1
ATOM 1484 O O . LEU A 1 178 ? -6.067 2.131 19.693 1.00 83.81 178 LEU A O 1
ATOM 1488 N N . PRO A 1 179 ? -5.567 -0.023 19.260 1.00 87.88 179 PRO A N 1
ATOM 1489 C CA . PRO A 1 179 ? -6.819 -0.542 19.812 1.00 87.88 179 PRO A CA 1
ATOM 1490 C C . PRO A 1 179 ? -7.050 -0.231 21.298 1.00 87.88 179 PRO A C 1
ATOM 1492 O O . PRO A 1 179 ? -8.126 -0.518 21.812 1.00 87.88 179 PRO A O 1
ATOM 1495 N N . LYS A 1 180 ? -6.050 0.274 22.039 1.00 85.75 180 LYS A N 1
ATOM 1496 C CA . LYS A 1 180 ? -6.193 0.714 23.441 1.00 85.75 180 LYS A CA 1
ATOM 1497 C C . LYS A 1 180 ? -6.703 2.140 23.586 1.00 85.75 180 LYS A C 1
ATOM 1499 O O . LYS A 1 180 ? -7.259 2.448 24.633 1.00 85.75 180 LYS A O 1
ATOM 1504 N N . TYR A 1 181 ? -6.496 2.981 22.578 1.00 85.00 181 TYR A N 1
ATOM 1505 C CA . TYR A 1 181 ? -6.757 4.421 22.664 1.00 85.00 181 TYR A CA 1
ATOM 1506 C C . TYR A 1 181 ? -7.830 4.894 21.688 1.00 85.00 181 TYR A C 1
ATOM 1508 O O . TYR A 1 181 ? -8.410 5.953 21.893 1.00 85.00 181 TYR A O 1
ATOM 1516 N N . LEU A 1 182 ? -8.095 4.123 20.638 1.00 87.88 182 LEU A N 1
ATOM 1517 C CA . LEU A 1 182 ? -9.195 4.356 19.717 1.00 87.88 182 LEU A CA 1
ATOM 1518 C C . LEU A 1 182 ? -10.308 3.368 20.062 1.00 87.88 182 LEU A C 1
ATOM 1520 O O . LEU A 1 182 ? -10.010 2.196 20.250 1.00 87.88 182 LEU A O 1
ATOM 1524 N N . ASN A 1 183 ? -11.556 3.817 20.152 1.00 86.75 183 ASN A N 1
ATOM 1525 C CA . ASN A 1 183 ? -12.727 2.948 20.250 1.00 86.75 183 ASN A CA 1
ATOM 1526 C C . ASN A 1 183 ? -13.809 3.547 19.355 1.00 86.75 183 ASN A C 1
ATOM 1528 O O . ASN A 1 183 ? -14.284 4.648 19.626 1.00 86.75 183 ASN A O 1
ATOM 1532 N N . LEU A 1 184 ? -14.124 2.860 18.264 1.00 90.94 184 LEU A N 1
ATOM 1533 C CA . LEU A 1 184 ? -15.016 3.353 17.228 1.00 90.94 184 LEU A CA 1
ATOM 1534 C C . LEU A 1 184 ? -15.800 2.177 16.660 1.00 90.94 184 LEU A C 1
ATOM 1536 O O . LEU A 1 184 ? -15.222 1.169 16.265 1.00 90.94 184 LEU A O 1
ATOM 1540 N N . GLU A 1 185 ? -17.118 2.308 16.621 1.00 94.50 185 GLU A N 1
ATOM 1541 C CA . GLU A 1 185 ? -17.970 1.260 16.080 1.00 94.50 185 GLU A CA 1
ATOM 1542 C C . GLU A 1 185 ? -17.683 1.024 14.592 1.00 94.50 185 GLU A C 1
ATOM 1544 O O . GLU A 1 185 ? -17.642 1.960 13.793 1.00 94.50 185 GLU A O 1
ATOM 1549 N N . GLY A 1 186 ? -17.493 -0.245 14.227 1.00 95.25 186 GLY A N 1
ATOM 1550 C CA . GLY A 1 186 ? -17.259 -0.668 12.851 1.00 95.25 186 GLY A CA 1
ATOM 1551 C C . GLY A 1 186 ? -15.829 -1.127 12.574 1.00 95.25 186 GLY A C 1
ATOM 1552 O O . GLY A 1 186 ? -15.085 -1.533 13.468 1.00 95.25 186 GLY A O 1
ATOM 1553 N N . TYR A 1 187 ? -15.470 -1.115 11.290 1.00 97.56 187 TYR A N 1
ATOM 1554 C CA . TYR A 1 187 ? -14.231 -1.702 10.784 1.00 97.56 187 TYR A CA 1
ATOM 1555 C C . TYR A 1 187 ? -13.133 -0.652 10.654 1.00 97.56 187 TYR A C 1
ATOM 1557 O O . TYR A 1 187 ? -13.293 0.340 9.944 1.00 97.56 187 TYR A O 1
ATOM 1565 N N . ILE A 1 188 ? -12.007 -0.893 11.319 1.00 96.69 188 ILE A N 1
ATOM 1566 C CA . ILE A 1 188 ? -10.869 0.017 11.407 1.00 96.69 188 ILE A CA 1
ATOM 1567 C C . ILE A 1 188 ? -9.643 -0.677 10.821 1.00 96.69 188 ILE A C 1
ATOM 1569 O O . ILE A 1 188 ? -9.038 -1.561 11.431 1.00 96.69 188 ILE A O 1
ATOM 1573 N N . PHE A 1 189 ? -9.244 -0.246 9.634 1.00 95.88 189 PHE A N 1
ATOM 1574 C CA . PHE A 1 189 ? -8.016 -0.685 8.995 1.00 95.88 189 PHE A CA 1
ATOM 1575 C C . PHE A 1 189 ? -6.826 0.098 9.546 1.00 95.88 189 PHE A C 1
ATOM 1577 O O . PHE A 1 189 ? -6.846 1.325 9.654 1.00 95.88 189 PHE A O 1
ATOM 1584 N N . THR A 1 190 ? -5.769 -0.612 9.923 1.00 90.62 190 THR A N 1
ATOM 1585 C CA . THR A 1 190 ? -4.567 0.014 10.477 1.00 90.62 190 THR A CA 1
ATOM 1586 C C . THR A 1 190 ? -3.340 -0.836 10.214 1.00 90.62 190 THR A C 1
ATOM 1588 O O . THR A 1 190 ? -3.407 -2.060 10.219 1.00 90.62 190 THR A O 1
ATOM 1591 N N . THR A 1 191 ? -2.183 -0.209 10.041 1.00 84.81 191 THR A N 1
ATOM 1592 C CA . THR A 1 191 ? -0.906 -0.930 10.119 1.00 84.81 191 THR A CA 1
ATOM 1593 C C . THR A 1 191 ? -0.422 -1.128 11.556 1.00 84.81 191 THR A C 1
ATOM 1595 O O . THR A 1 191 ? 0.420 -1.989 11.812 1.00 84.81 191 THR A O 1
ATOM 1598 N N . CYS A 1 192 ? -0.982 -0.384 12.517 1.00 83.62 192 CYS A N 1
ATOM 1599 C CA . CYS A 1 192 ? -0.596 -0.399 13.927 1.00 83.62 192 CYS A CA 1
ATOM 1600 C C . CYS A 1 192 ? -1.371 -1.461 14.730 1.00 83.62 192 CYS A C 1
ATOM 1602 O O . CYS A 1 192 ? -2.044 -1.163 15.720 1.00 83.62 192 CYS A O 1
ATOM 1604 N N . LEU A 1 193 ? -1.265 -2.720 14.303 1.00 86.50 193 LEU A N 1
ATOM 1605 C CA . LEU A 1 193 ? -1.863 -3.879 14.970 1.00 86.50 193 LEU A CA 1
ATOM 1606 C C . LEU A 1 193 ? -0.925 -5.092 14.869 1.00 86.50 193 LEU A C 1
ATOM 1608 O O . LEU A 1 193 ? -0.425 -5.414 13.791 1.00 86.50 193 LEU A O 1
ATOM 1612 N N . LYS A 1 194 ? -0.672 -5.777 15.992 1.00 82.25 194 LYS A N 1
ATOM 1613 C CA . LYS A 1 194 ? 0.224 -6.949 16.023 1.00 82.25 194 LYS A CA 1
ATOM 1614 C C . LYS A 1 194 ? -0.388 -8.185 15.367 1.00 82.25 194 LYS A C 1
ATOM 1616 O O . LYS A 1 194 ? 0.346 -8.995 14.812 1.00 82.25 194 LYS A O 1
ATOM 1621 N N . GLU A 1 195 ? -1.700 -8.324 15.402 1.00 87.50 195 GLU A N 1
ATOM 1622 C CA . GLU A 1 195 ? -2.442 -9.435 14.800 1.00 87.50 195 GLU A CA 1
ATOM 1623 C C . GLU A 1 195 ? -3.017 -9.010 13.441 1.00 87.50 195 GLU A C 1
ATOM 1625 O O . GLU A 1 195 ? -2.970 -7.833 13.086 1.00 87.50 195 GLU A O 1
ATOM 1630 N N . SER A 1 196 ? -3.519 -9.952 12.640 1.00 89.25 196 SER A N 1
ATOM 1631 C CA . SER A 1 196 ? -4.229 -9.627 11.391 1.00 89.25 196 SER A CA 1
ATOM 1632 C C . SER A 1 196 ? -5.638 -9.086 11.643 1.00 89.25 196 SER A C 1
ATOM 1634 O O . SER A 1 196 ? -6.140 -8.294 10.848 1.00 89.25 196 SER A O 1
ATOM 1636 N N . TYR A 1 197 ? -6.253 -9.497 12.749 1.00 92.19 197 TYR A N 1
ATOM 1637 C CA . TYR A 1 197 ? -7.630 -9.202 13.111 1.00 92.19 197 TYR A CA 1
ATOM 1638 C C . TYR A 1 197 ? -7.752 -9.126 14.635 1.00 92.19 197 TYR A C 1
ATOM 1640 O O . TYR A 1 197 ? -7.205 -9.978 15.331 1.00 92.19 197 TYR A O 1
ATOM 1648 N N . LEU A 1 198 ? -8.480 -8.134 15.149 1.00 93.94 198 LEU A N 1
ATOM 1649 C CA . LEU A 1 198 ? -8.786 -7.996 16.573 1.00 93.94 198 LEU A CA 1
ATOM 1650 C C . LEU A 1 198 ? -10.179 -7.387 16.754 1.00 93.94 198 LEU A C 1
ATOM 1652 O O . LEU A 1 198 ? -10.428 -6.266 16.318 1.00 93.94 198 LEU A O 1
ATOM 1656 N N . LYS A 1 199 ? -11.069 -8.079 17.471 1.00 93.38 199 LYS A N 1
ATOM 1657 C CA . LYS A 1 199 ? -12.371 -7.532 17.880 1.00 93.38 199 LYS A CA 1
ATOM 1658 C C . LYS A 1 199 ? -12.295 -6.998 19.308 1.00 93.38 199 LYS A C 1
ATOM 1660 O O . LYS A 1 199 ? -11.891 -7.721 20.216 1.00 93.38 199 LYS A O 1
ATOM 1665 N N . ARG A 1 200 ? -12.716 -5.750 19.521 1.00 91.25 200 ARG A N 1
ATOM 1666 C CA . ARG A 1 200 ? -12.772 -5.109 20.841 1.00 91.25 200 ARG A CA 1
ATOM 1667 C C . ARG A 1 200 ? -14.069 -4.317 20.988 1.00 91.25 200 ARG A C 1
ATOM 1669 O O . ARG A 1 200 ? -14.203 -3.225 20.447 1.00 91.25 200 ARG A O 1
ATOM 1676 N N . GLY A 1 201 ? -15.020 -4.865 21.743 1.00 89.94 201 GLY A N 1
ATOM 1677 C CA . GLY A 1 201 ? -16.365 -4.291 21.829 1.00 89.94 201 GLY A CA 1
ATOM 1678 C C . GLY A 1 201 ? -17.037 -4.275 20.453 1.00 89.94 201 GLY A C 1
ATOM 1679 O O . GLY A 1 201 ? -17.088 -5.309 19.782 1.00 89.94 201 GLY A O 1
ATOM 1680 N N . SER A 1 202 ? -17.513 -3.103 20.034 1.00 92.56 202 SER A N 1
ATOM 1681 C CA . SER A 1 202 ? -18.078 -2.852 18.700 1.00 92.56 202 SER A CA 1
ATOM 1682 C C . SER A 1 202 ? -17.031 -2.489 17.636 1.00 92.56 202 SER A C 1
ATOM 1684 O O . SER A 1 202 ? -17.374 -2.356 16.463 1.00 92.56 202 SER A O 1
ATOM 1686 N N . SER A 1 203 ? -15.759 -2.351 18.023 1.00 95.38 203 SER A N 1
ATOM 1687 C CA . SER A 1 203 ? -14.657 -2.069 17.102 1.00 95.38 203 SER A CA 1
ATOM 1688 C C . SER A 1 203 ? -14.078 -3.368 16.535 1.00 95.38 203 SER A C 1
ATOM 1690 O O . SER A 1 203 ? -13.764 -4.300 17.286 1.00 95.38 203 SER A O 1
ATOM 1692 N N . ILE A 1 204 ? -13.862 -3.415 15.222 1.00 96.12 204 ILE A N 1
ATOM 1693 C CA . ILE A 1 204 ? -13.167 -4.504 14.528 1.00 96.12 204 ILE A CA 1
ATOM 1694 C C . ILE A 1 204 ? -11.914 -3.930 13.870 1.00 96.12 204 ILE A C 1
ATOM 1696 O O . ILE A 1 204 ? -11.995 -3.181 12.901 1.00 96.12 204 ILE A O 1
ATOM 1700 N N . TYR A 1 205 ? -10.740 -4.280 14.388 1.00 95.56 205 TYR A N 1
ATOM 1701 C CA . TYR A 1 205 ? -9.458 -3.847 13.841 1.00 95.56 205 TYR A CA 1
ATOM 1702 C C . TYR A 1 205 ? -8.925 -4.872 12.858 1.00 95.56 205 TYR A C 1
ATOM 1704 O O . TYR A 1 205 ? -8.834 -6.058 13.174 1.00 95.56 205 TYR A O 1
ATOM 1712 N N . ILE A 1 206 ? -8.499 -4.395 11.694 1.00 95.31 206 ILE A N 1
ATOM 1713 C CA . ILE A 1 206 ? -7.914 -5.225 10.650 1.00 95.31 206 ILE A CA 1
ATOM 1714 C C . ILE A 1 206 ? -6.533 -4.684 10.303 1.00 95.31 206 ILE A C 1
ATOM 1716 O O . ILE A 1 206 ? -6.388 -3.537 9.869 1.00 95.31 206 ILE A O 1
ATOM 1720 N N . ASN A 1 207 ? -5.510 -5.531 10.433 1.00 92.62 207 ASN A N 1
ATOM 1721 C CA . ASN A 1 207 ? -4.210 -5.230 9.854 1.00 92.62 207 ASN A CA 1
ATOM 1722 C C . ASN A 1 207 ? -4.210 -5.580 8.371 1.00 92.62 207 ASN A C 1
ATOM 1724 O O . ASN A 1 207 ? -3.952 -6.724 7.983 1.00 92.62 207 ASN A O 1
ATOM 1728 N N . PHE A 1 208 ? -4.474 -4.567 7.548 1.00 91.56 208 PHE A N 1
ATOM 1729 C CA . PHE A 1 208 ? -4.588 -4.723 6.104 1.00 91.56 208 PHE A CA 1
ATOM 1730 C C . PHE A 1 208 ? -3.349 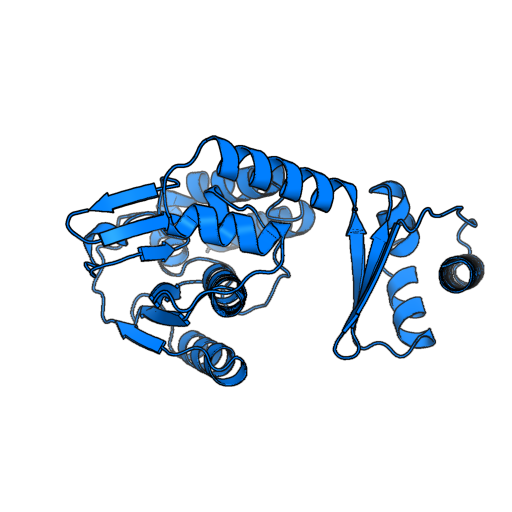-5.390 5.494 1.00 91.56 208 PHE A C 1
ATOM 1732 O O . PHE A 1 208 ? -3.497 -6.311 4.705 1.00 91.56 208 PHE A O 1
ATOM 1739 N N . LEU A 1 209 ? -2.136 -4.997 5.899 1.00 87.50 209 LEU A N 1
ATOM 1740 C CA . LEU A 1 209 ? -0.893 -5.527 5.320 1.00 87.50 209 LEU A CA 1
ATOM 1741 C C . LEU A 1 209 ? -0.603 -6.970 5.710 1.00 87.50 209 LEU A C 1
ATOM 1743 O O . LEU A 1 209 ? 0.048 -7.692 4.958 1.00 87.50 209 LEU A O 1
ATOM 1747 N N . LYS A 1 210 ? -1.060 -7.395 6.892 1.00 87.25 210 LYS A N 1
ATOM 1748 C CA . LYS A 1 210 ? -0.925 -8.793 7.312 1.00 87.25 210 LYS A CA 1
ATOM 1749 C C . LYS A 1 210 ? -1.882 -9.702 6.550 1.00 87.25 210 LYS A C 1
ATOM 1751 O O . LYS A 1 210 ? -1.526 -10.848 6.295 1.00 87.25 210 LYS A O 1
ATOM 1756 N N . LEU A 1 211 ? -3.064 -9.210 6.176 1.00 88.00 211 LEU A N 1
ATOM 1757 C CA . LEU A 1 211 ? -4.001 -9.964 5.340 1.00 88.00 211 LEU A CA 1
ATOM 1758 C C . LEU A 1 211 ? -3.599 -9.908 3.862 1.00 88.00 211 LEU A C 1
ATOM 1760 O O . LEU A 1 211 ? -3.356 -10.948 3.250 1.00 88.00 211 LEU A O 1
ATOM 1764 N N . PHE A 1 212 ? -3.444 -8.698 3.334 1.00 88.50 212 PHE A N 1
ATOM 1765 C CA . PHE A 1 212 ? -3.183 -8.378 1.935 1.00 88.50 212 PHE A CA 1
ATOM 1766 C C . PHE A 1 212 ? -1.819 -7.680 1.803 1.00 88.50 212 PHE A C 1
ATOM 1768 O O . PHE A 1 212 ? -1.751 -6.447 1.751 1.00 88.50 212 PHE A O 1
ATOM 1775 N N . PRO A 1 213 ? -0.706 -8.434 1.779 1.00 80.50 213 PRO A N 1
ATOM 1776 C CA . PRO A 1 213 ? 0.614 -7.861 1.573 1.00 80.50 213 PRO A CA 1
ATOM 1777 C C . PRO A 1 213 ? 0.715 -7.329 0.144 1.00 80.50 213 PRO A C 1
ATOM 1779 O O . PRO A 1 213 ? 0.912 -8.079 -0.808 1.00 80.50 213 PRO A O 1
ATOM 1782 N N . LEU A 1 214 ? 0.547 -6.020 -0.007 1.00 77.00 214 LEU A N 1
ATOM 1783 C CA . LEU A 1 214 ? 0.731 -5.328 -1.275 1.00 77.00 214 LEU A CA 1
ATOM 1784 C C . LEU A 1 214 ? 2.130 -4.716 -1.330 1.00 77.00 214 LEU A C 1
ATOM 1786 O O . LEU A 1 214 ? 2.623 -4.193 -0.329 1.00 77.00 214 LEU A O 1
ATOM 1790 N N . LYS A 1 215 ? 2.754 -4.737 -2.512 1.00 72.12 215 LYS A N 1
ATOM 1791 C CA . LYS A 1 215 ? 3.962 -3.946 -2.771 1.00 72.12 215 LYS A CA 1
ATOM 1792 C C . LYS A 1 215 ? 3.595 -2.474 -2.865 1.00 72.12 215 LYS A C 1
ATOM 1794 O O . LYS A 1 215 ? 2.811 -2.081 -3.728 1.00 72.12 215 LYS A O 1
ATOM 1799 N N . PHE A 1 216 ? 4.199 -1.654 -2.012 1.00 70.62 216 PHE A N 1
ATOM 1800 C CA . PHE A 1 216 ? 4.023 -0.203 -2.060 1.00 70.62 216 PHE A CA 1
ATOM 1801 C C . PHE A 1 216 ? 5.146 0.459 -2.833 1.00 70.62 216 PHE A C 1
ATOM 1803 O O . PHE A 1 216 ? 6.312 0.091 -2.709 1.00 70.62 216 PHE A O 1
ATOM 1810 N N . ASN A 1 217 ? 4.798 1.510 -3.569 1.00 61.47 217 ASN A N 1
ATOM 1811 C CA . ASN A 1 217 ? 5.803 2.419 -4.091 1.00 61.47 217 ASN A CA 1
ATOM 1812 C C . ASN A 1 217 ? 6.301 3.306 -2.942 1.00 61.47 217 ASN A C 1
ATOM 1814 O O . ASN A 1 217 ? 5.516 3.833 -2.152 1.00 61.47 217 ASN A O 1
ATOM 1818 N N . LYS A 1 218 ? 7.610 3.498 -2.818 1.00 57.62 218 LYS A N 1
ATOM 1819 C CA . LYS A 1 218 ? 8.167 4.377 -1.785 1.00 57.62 218 LYS A CA 1
ATOM 1820 C C . LYS A 1 218 ? 7.757 5.826 -2.082 1.00 57.62 218 LYS A C 1
ATOM 1822 O O . LYS A 1 218 ? 8.098 6.363 -3.131 1.00 57.62 218 LYS A O 1
ATOM 1827 N N . THR A 1 219 ? 7.038 6.471 -1.166 1.00 55.72 219 THR A N 1
ATOM 1828 C CA . THR A 1 219 ? 6.819 7.927 -1.174 1.00 55.72 219 THR A CA 1
ATOM 1829 C C . THR A 1 219 ? 7.428 8.509 0.092 1.00 55.72 219 THR A C 1
ATOM 1831 O O . THR A 1 219 ? 7.324 7.926 1.163 1.00 55.72 219 THR A O 1
ATOM 1834 N N . TYR A 1 220 ? 8.082 9.669 0.014 1.00 55.25 220 TYR A N 1
ATOM 1835 C CA . TYR A 1 220 ? 8.814 10.273 1.144 1.00 55.25 220 TYR A CA 1
ATOM 1836 C C . TYR A 1 220 ? 7.903 10.871 2.244 1.00 55.25 220 TYR A C 1
ATOM 1838 O O . TYR A 1 220 ? 8.281 11.816 2.954 1.00 55.25 220 TYR A O 1
ATOM 1846 N N . TYR A 1 221 ? 6.676 10.360 2.377 1.00 56.00 221 TYR A N 1
ATOM 1847 C CA . TYR A 1 221 ? 5.665 10.872 3.288 1.00 56.00 221 TYR A CA 1
ATOM 1848 C C . TYR A 1 221 ? 6.065 10.609 4.744 1.00 56.00 221 TYR A C 1
ATOM 1850 O O . TYR A 1 221 ? 6.334 11.574 5.453 1.00 56.00 221 TYR A O 1
ATOM 1858 N N . LEU A 1 222 ? 6.264 9.356 5.166 1.00 60.53 222 LEU A N 1
ATOM 1859 C CA . LEU A 1 222 ? 6.783 8.990 6.493 1.00 60.53 222 LEU A CA 1
ATOM 1860 C C . LEU A 1 222 ? 7.463 7.618 6.429 1.00 60.53 222 LEU A C 1
ATOM 1862 O O . LEU A 1 222 ? 6.784 6.594 6.429 1.00 60.53 222 LEU A O 1
ATOM 1866 N N . GLU A 1 223 ? 8.801 7.620 6.416 1.00 57.97 223 GLU A N 1
ATOM 1867 C CA . GLU A 1 223 ? 9.619 6.398 6.310 1.00 57.97 223 GLU A CA 1
ATOM 1868 C C . GLU A 1 223 ? 9.411 5.440 7.495 1.00 57.97 223 GLU A C 1
ATOM 1870 O O . GLU A 1 223 ? 9.514 4.231 7.331 1.00 57.97 223 GLU A O 1
ATOM 1875 N N . PHE A 1 224 ? 9.084 5.972 8.679 1.00 60.38 224 PHE A N 1
ATOM 1876 C CA . PHE A 1 224 ? 8.827 5.196 9.893 1.00 60.38 224 PHE A CA 1
ATOM 1877 C C . PHE A 1 224 ? 7.613 5.730 10.644 1.00 60.38 224 PHE A C 1
ATOM 1879 O O . PHE A 1 224 ? 7.353 6.935 10.635 1.00 60.38 224 PHE A O 1
ATOM 1886 N N . CYS A 1 225 ? 6.937 4.836 11.370 1.00 68.56 225 CYS A N 1
ATOM 1887 C CA . CYS A 1 225 ? 5.979 5.216 12.401 1.00 68.56 225 CYS A CA 1
ATOM 1888 C C . CYS A 1 225 ? 6.657 6.193 13.388 1.00 68.56 225 CYS A C 1
ATOM 1890 O O . CYS A 1 225 ? 7.704 5.855 13.955 1.00 68.56 225 CYS A O 1
ATOM 1892 N N . PRO A 1 226 ? 6.097 7.394 13.613 1.00 65.00 226 PRO A N 1
ATOM 1893 C CA . PRO A 1 226 ? 6.680 8.391 14.512 1.00 65.00 226 PRO A CA 1
ATOM 1894 C C . PRO A 1 226 ? 6.923 7.877 15.936 1.00 65.00 226 PRO A C 1
ATOM 1896 O O . PRO A 1 226 ? 7.918 8.235 16.562 1.00 65.00 226 PRO A O 1
ATOM 1899 N N . LEU A 1 227 ? 6.074 6.969 16.417 1.00 64.44 227 LEU A N 1
ATOM 1900 C CA . LEU A 1 227 ? 6.217 6.339 17.731 1.00 64.44 227 LEU A CA 1
ATOM 1901 C C . LEU A 1 227 ? 7.376 5.341 17.760 1.00 64.44 227 LEU A C 1
ATOM 1903 O O . LEU A 1 227 ? 8.135 5.306 18.729 1.00 64.44 227 LEU A O 1
ATOM 1907 N N . CYS A 1 228 ? 7.595 4.616 16.658 1.00 66.25 228 CYS A N 1
ATOM 1908 C CA . CYS A 1 228 ? 8.779 3.775 16.520 1.00 66.25 228 CYS A CA 1
ATOM 1909 C C . CYS A 1 228 ? 10.065 4.606 16.546 1.00 66.25 228 CYS A C 1
ATOM 1911 O O . CYS A 1 228 ? 11.052 4.159 17.117 1.00 66.25 228 CYS A O 1
ATOM 1913 N N . ILE A 1 229 ? 10.067 5.815 15.966 1.00 67.56 229 ILE A N 1
ATOM 1914 C CA . ILE A 1 229 ? 11.226 6.722 16.022 1.00 67.56 229 ILE A CA 1
ATOM 1915 C C . ILE A 1 229 ? 11.500 7.156 17.467 1.00 67.56 229 ILE A C 1
ATOM 1917 O O . ILE A 1 229 ? 12.653 7.141 17.896 1.00 67.56 229 ILE A O 1
ATOM 1921 N N . GLN A 1 230 ? 10.460 7.532 18.213 1.00 68.56 230 GLN A N 1
ATOM 1922 C CA . GLN A 1 230 ? 10.601 8.042 19.579 1.00 68.56 230 GLN A CA 1
ATOM 1923 C C . GLN A 1 230 ? 11.117 6.981 20.564 1.00 68.56 230 GLN A C 1
ATOM 1925 O O . GLN A 1 230 ? 11.851 7.321 21.487 1.00 68.56 230 GLN A O 1
ATOM 1930 N N . ASN A 1 231 ? 10.807 5.699 20.338 1.00 71.69 231 ASN A N 1
ATOM 1931 C CA . ASN A 1 231 ? 11.257 4.589 21.187 1.00 71.69 231 ASN A CA 1
ATOM 1932 C C . ASN A 1 231 ? 12.348 3.710 20.531 1.00 71.69 231 ASN A C 1
ATOM 1934 O O . ASN A 1 231 ? 12.672 2.631 21.031 1.00 71.69 231 ASN A O 1
ATOM 1938 N N . LEU A 1 232 ? 12.936 4.156 19.409 1.00 73.06 232 LEU A N 1
ATOM 1939 C CA . LEU A 1 232 ? 13.768 3.324 18.525 1.00 73.06 232 LEU A CA 1
ATOM 1940 C C . LEU A 1 232 ? 14.933 2.645 19.254 1.00 73.06 232 LEU A C 1
ATOM 1942 O O . LEU A 1 232 ? 15.233 1.488 18.971 1.00 73.06 232 LEU A O 1
ATOM 1946 N N . LYS A 1 233 ? 15.556 3.328 20.227 1.00 74.25 233 LYS A N 1
ATOM 1947 C CA . LYS A 1 233 ? 16.678 2.786 21.018 1.00 74.25 233 LYS A CA 1
ATOM 1948 C C . LYS A 1 233 ? 16.318 1.480 21.737 1.00 74.25 233 LYS A C 1
ATOM 1950 O O . LYS A 1 233 ? 17.167 0.599 21.832 1.00 74.25 233 LYS A O 1
ATOM 1955 N N . ASN A 1 234 ? 15.068 1.326 22.169 1.00 74.44 234 ASN A N 1
ATOM 1956 C CA . ASN A 1 234 ? 14.610 0.145 22.902 1.00 74.44 234 ASN A CA 1
ATOM 1957 C C . ASN A 1 234 ? 14.064 -0.954 21.980 1.00 74.44 234 ASN A C 1
ATOM 1959 O O . ASN A 1 234 ? 14.117 -2.128 22.329 1.00 74.44 234 ASN A O 1
ATOM 1963 N N . ILE A 1 235 ? 13.553 -0.585 20.800 1.00 74.44 235 ILE A N 1
ATOM 1964 C CA . ILE A 1 235 ? 12.737 -1.482 19.962 1.00 74.44 235 ILE A CA 1
ATOM 1965 C C . ILE A 1 235 ? 13.392 -1.829 18.617 1.00 74.44 235 ILE A C 1
ATOM 1967 O O . ILE A 1 235 ? 12.814 -2.567 17.824 1.00 74.44 235 ILE A O 1
ATOM 1971 N N . TYR A 1 236 ? 14.591 -1.311 18.322 1.00 78.56 236 TYR A N 1
ATOM 1972 C CA . TYR A 1 236 ? 15.214 -1.425 16.994 1.00 78.56 236 TYR A CA 1
ATOM 1973 C C . TYR A 1 236 ? 15.332 -2.865 16.478 1.00 78.56 236 TYR A C 1
ATOM 1975 O O . TYR A 1 236 ? 15.210 -3.089 15.277 1.00 78.56 236 TYR A O 1
ATOM 1983 N N . ARG A 1 237 ? 15.554 -3.851 17.361 1.00 81.00 237 ARG A N 1
ATOM 1984 C CA . ARG A 1 237 ? 15.639 -5.268 16.968 1.00 81.00 237 ARG A CA 1
ATOM 1985 C C . ARG A 1 237 ? 14.306 -5.786 16.435 1.00 81.00 237 ARG A C 1
ATOM 1987 O O . ARG A 1 237 ? 14.302 -6.529 15.459 1.00 81.00 237 ARG A O 1
ATOM 1994 N N . GLU A 1 238 ? 13.201 -5.392 17.066 1.00 77.94 238 GLU A N 1
ATOM 1995 C CA . GLU A 1 238 ? 11.847 -5.723 16.608 1.00 77.94 238 GLU A CA 1
ATOM 1996 C C . GLU A 1 238 ? 11.571 -5.042 15.268 1.00 77.94 238 GLU A C 1
ATOM 1998 O O . GLU A 1 238 ? 11.188 -5.706 14.313 1.00 77.94 238 GLU A O 1
ATOM 2003 N N . VAL A 1 239 ? 11.896 -3.750 15.158 1.00 78.31 239 VAL A N 1
ATOM 2004 C CA . VAL A 1 239 ? 11.710 -2.983 13.919 1.00 78.31 239 VAL A CA 1
ATOM 2005 C C . VAL A 1 239 ? 12.499 -3.594 12.755 1.00 78.31 239 VAL A C 1
ATOM 2007 O O . VAL A 1 239 ? 11.952 -3.758 11.670 1.00 78.31 239 VAL A O 1
ATOM 2010 N N . ILE A 1 240 ? 13.763 -3.983 12.957 1.00 82.75 240 ILE A N 1
ATOM 2011 C CA . ILE A 1 240 ? 14.566 -4.643 11.913 1.00 82.75 240 ILE A CA 1
ATOM 2012 C C . ILE A 1 240 ? 13.959 -5.997 11.532 1.00 82.75 240 ILE A C 1
ATOM 2014 O O . ILE A 1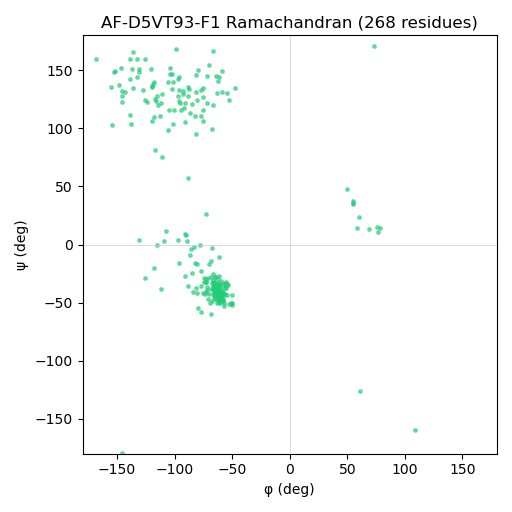 240 ? 13.880 -6.302 10.343 1.00 82.75 240 ILE A O 1
ATOM 2018 N N . LYS A 1 241 ? 13.499 -6.796 12.506 1.00 84.06 241 LYS A N 1
ATOM 2019 C CA . LYS A 1 241 ? 12.800 -8.060 12.222 1.00 84.06 241 LYS A CA 1
ATOM 2020 C C . LYS A 1 241 ? 11.552 -7.835 11.374 1.00 84.06 241 LYS A C 1
ATOM 2022 O O . LYS A 1 241 ? 11.360 -8.560 10.405 1.00 84.06 241 LYS A O 1
ATOM 2027 N N . ASP A 1 242 ? 10.748 -6.824 11.687 1.00 79.56 242 ASP A N 1
ATOM 2028 C CA . ASP A 1 242 ? 9.542 -6.501 10.922 1.00 79.56 242 ASP A CA 1
ATOM 2029 C C . ASP A 1 242 ? 9.871 -6.050 9.493 1.00 79.56 242 ASP A C 1
ATOM 2031 O O . ASP A 1 242 ? 9.212 -6.478 8.544 1.00 79.56 242 ASP A O 1
ATOM 2035 N N . ILE A 1 243 ? 10.933 -5.255 9.314 1.00 79.56 243 ILE A N 1
ATOM 2036 C CA . ILE A 1 243 ? 11.419 -4.859 7.984 1.00 79.56 243 ILE A CA 1
ATOM 2037 C C . ILE A 1 243 ? 11.846 -6.092 7.184 1.00 79.56 243 ILE A C 1
ATOM 2039 O O . ILE A 1 243 ? 11.405 -6.264 6.050 1.00 79.56 243 ILE A O 1
ATOM 2043 N N . VAL A 1 244 ? 12.655 -6.976 7.770 1.00 83.00 244 VAL A N 1
ATOM 2044 C CA . VAL A 1 244 ? 13.106 -8.212 7.113 1.00 83.00 244 VAL A CA 1
ATOM 2045 C C . VAL A 1 244 ? 11.919 -9.116 6.770 1.00 83.00 244 VAL A C 1
ATOM 2047 O O . VAL A 1 244 ? 11.811 -9.591 5.641 1.00 83.00 244 VAL A O 1
ATOM 2050 N N . ASN A 1 245 ? 10.976 -9.293 7.697 1.00 81.31 245 ASN A N 1
ATOM 2051 C CA . ASN A 1 245 ? 9.754 -10.059 7.460 1.00 81.31 245 ASN A CA 1
ATOM 2052 C C . ASN A 1 245 ? 8.924 -9.469 6.314 1.00 81.31 245 ASN A C 1
ATOM 2054 O O . ASN A 1 245 ? 8.384 -10.217 5.505 1.00 81.31 245 ASN A O 1
ATOM 2058 N N . SER A 1 246 ? 8.855 -8.141 6.191 1.00 76.81 246 SER A N 1
ATOM 2059 C CA . SER A 1 246 ? 8.135 -7.492 5.090 1.00 76.81 246 SER A CA 1
ATOM 2060 C C . SER A 1 246 ? 8.747 -7.787 3.712 1.00 76.81 246 SER A C 1
ATOM 2062 O O . SER A 1 246 ? 8.010 -7.828 2.730 1.00 76.81 246 SER A O 1
ATOM 2064 N N . VAL A 1 247 ? 10.057 -8.058 3.632 1.00 78.69 247 VAL A N 1
ATOM 2065 C CA . VAL A 1 247 ? 10.718 -8.504 2.391 1.00 78.69 247 VAL A CA 1
ATOM 2066 C C . VAL A 1 247 ? 10.312 -9.933 2.051 1.00 78.69 247 VAL A C 1
ATOM 2068 O O . VAL A 1 247 ? 9.926 -10.200 0.918 1.00 78.69 247 VAL A O 1
ATOM 2071 N N . TYR A 1 248 ? 10.338 -10.842 3.031 1.00 75.88 248 TYR A N 1
ATOM 2072 C CA . TYR A 1 248 ? 9.905 -12.231 2.827 1.00 75.88 248 TYR A CA 1
ATOM 2073 C C . TYR A 1 248 ? 8.424 -12.341 2.454 1.00 75.88 248 TYR A C 1
ATOM 2075 O O . TYR A 1 248 ? 8.047 -13.210 1.676 1.00 75.88 248 TYR A O 1
ATOM 2083 N N . LEU A 1 249 ? 7.591 -11.437 2.972 1.00 72.44 249 LEU A N 1
ATOM 2084 C CA . LEU A 1 249 ? 6.178 -11.329 2.609 1.00 72.44 249 LEU A CA 1
ATOM 2085 C C . LEU A 1 249 ? 5.945 -10.621 1.266 1.00 72.44 249 LEU A C 1
ATOM 2087 O O . LEU A 1 249 ? 4.795 -10.444 0.874 1.00 72.44 249 LEU A O 1
ATOM 2091 N N . GLY A 1 250 ? 7.006 -10.173 0.590 1.00 70.06 250 GLY A N 1
ATOM 2092 C CA . GLY A 1 250 ? 6.916 -9.466 -0.681 1.00 70.06 250 GLY A CA 1
ATOM 2093 C C . GLY A 1 250 ? 6.304 -8.069 -0.579 1.00 70.06 250 GLY A C 1
ATOM 2094 O O . GLY A 1 250 ? 5.975 -7.504 -1.606 1.00 70.06 250 GLY A O 1
ATOM 2095 N N . ILE A 1 251 ? 6.158 -7.487 0.615 1.00 72.62 251 ILE A N 1
ATOM 2096 C CA . ILE A 1 251 ? 5.610 -6.132 0.828 1.00 72.62 251 ILE A CA 1
ATOM 2097 C C . ILE A 1 251 ? 6.629 -5.058 0.418 1.00 72.62 251 ILE A C 1
ATOM 2099 O O . ILE A 1 251 ? 6.257 -3.970 -0.029 1.00 72.62 251 ILE A O 1
ATOM 2103 N N . ARG A 1 252 ? 7.924 -5.347 0.594 1.00 74.50 252 ARG A N 1
ATOM 2104 C CA . ARG A 1 252 ? 9.031 -4.425 0.303 1.00 74.50 252 ARG A CA 1
ATOM 2105 C C . ARG A 1 252 ? 10.109 -5.089 -0.535 1.00 74.50 252 ARG A C 1
ATOM 2107 O O . ARG A 1 252 ? 10.386 -6.275 -0.379 1.00 74.50 252 ARG A O 1
ATOM 2114 N N . GLU A 1 253 ? 10.764 -4.294 -1.373 1.00 73.31 253 GLU A N 1
ATOM 2115 C CA . GLU A 1 253 ? 11.943 -4.748 -2.104 1.00 73.31 253 GLU A CA 1
ATOM 2116 C C . GLU A 1 253 ? 13.154 -4.897 -1.159 1.00 73.31 253 GLU A C 1
ATOM 2118 O O . GLU A 1 253 ? 13.321 -4.092 -0.232 1.00 73.31 253 GLU A O 1
ATOM 2123 N N . PRO A 1 254 ? 14.040 -5.890 -1.384 1.00 76.56 254 PRO A N 1
ATOM 2124 C CA . PRO A 1 254 ? 15.224 -6.097 -0.548 1.00 76.56 254 PRO A CA 1
ATOM 2125 C C . PRO A 1 254 ? 16.127 -4.862 -0.446 1.00 76.56 254 PRO A C 1
ATOM 2127 O O . PRO A 1 254 ? 16.671 -4.574 0.619 1.00 76.56 254 PRO A O 1
ATOM 2130 N N . THR A 1 255 ? 16.267 -4.112 -1.542 1.00 75.31 255 THR A N 1
ATOM 2131 C CA . THR A 1 255 ? 17.055 -2.874 -1.594 1.00 75.31 255 THR A CA 1
ATOM 2132 C C . THR A 1 255 ? 16.463 -1.795 -0.694 1.00 75.31 255 THR A C 1
ATOM 2134 O O . THR A 1 255 ? 17.186 -1.185 0.092 1.00 75.31 255 THR A O 1
ATOM 2137 N N . ASP A 1 256 ? 15.143 -1.612 -0.736 1.00 74.88 256 ASP A N 1
ATOM 2138 C CA . ASP A 1 256 ? 14.447 -0.637 0.100 1.00 74.88 256 ASP A CA 1
ATOM 2139 C C . ASP A 1 256 ? 14.573 -0.962 1.585 1.00 74.88 256 ASP A C 1
ATOM 2141 O O . ASP A 1 256 ? 14.843 -0.073 2.396 1.00 74.88 256 ASP A O 1
ATOM 2145 N N . ALA A 1 257 ? 14.417 -2.240 1.930 1.00 79.69 257 ALA A N 1
ATOM 2146 C CA . ALA A 1 257 ? 14.588 -2.728 3.289 1.00 79.69 257 ALA A CA 1
ATOM 2147 C C . ALA A 1 257 ? 16.022 -2.523 3.797 1.00 79.69 257 ALA A C 1
ATOM 2149 O O . ALA A 1 257 ? 16.213 -2.067 4.926 1.00 79.69 257 ALA A O 1
ATOM 2150 N N . ALA A 1 258 ? 17.031 -2.800 2.966 1.00 81.31 258 ALA A N 1
ATOM 2151 C CA . ALA A 1 258 ? 18.431 -2.587 3.319 1.00 81.31 258 AL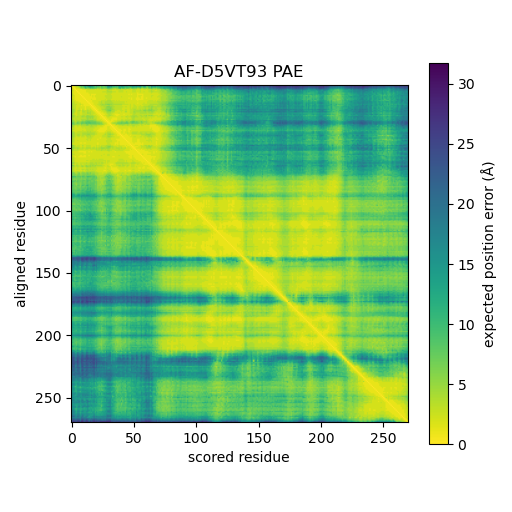A A CA 1
ATOM 2152 C C . ALA A 1 258 ? 18.732 -1.104 3.599 1.00 81.31 258 ALA A C 1
ATOM 2154 O O . ALA A 1 258 ? 19.319 -0.779 4.635 1.00 81.31 258 ALA A O 1
ATOM 2155 N N . GLU A 1 259 ? 18.281 -0.190 2.731 1.00 81.81 259 GLU A N 1
ATOM 2156 C CA . GLU A 1 259 ? 18.415 1.256 2.952 1.00 81.81 259 GLU A CA 1
ATOM 2157 C C . GLU A 1 259 ? 17.774 1.703 4.271 1.00 81.81 259 GLU A C 1
ATOM 2159 O O . GLU A 1 259 ? 18.339 2.514 5.013 1.00 81.81 259 GLU A O 1
ATOM 2164 N N . GLU A 1 260 ? 16.587 1.178 4.570 1.00 79.94 260 GLU A N 1
ATOM 2165 C CA . GLU A 1 260 ? 15.826 1.515 5.767 1.00 79.94 260 GLU A CA 1
ATOM 2166 C C . GLU A 1 260 ? 16.524 1.029 7.047 1.00 79.94 260 GLU A C 1
ATOM 2168 O O . GLU A 1 260 ? 16.671 1.794 8.006 1.00 79.94 260 GLU A O 1
ATOM 2173 N N . ILE A 1 261 ? 17.060 -0.195 7.038 1.00 84.25 261 ILE A N 1
ATOM 2174 C CA . ILE A 1 261 ? 17.854 -0.752 8.143 1.00 84.25 261 ILE A CA 1
ATOM 2175 C C . ILE A 1 261 ? 19.122 0.081 8.377 1.00 84.25 261 ILE A C 1
ATOM 2177 O O . ILE A 1 261 ? 19.439 0.423 9.520 1.00 84.25 261 ILE A O 1
ATOM 2181 N N . VAL A 1 262 ? 19.826 0.486 7.312 1.00 85.00 262 VAL A N 1
ATOM 2182 C CA . VAL A 1 262 ? 21.011 1.356 7.423 1.00 85.00 262 VAL A CA 1
ATOM 2183 C C . VAL A 1 262 ? 20.647 2.710 8.041 1.00 85.00 262 VAL A C 1
ATOM 2185 O O . VAL A 1 262 ? 21.387 3.228 8.883 1.00 85.00 262 VAL A O 1
ATOM 2188 N N . LYS A 1 263 ? 19.499 3.292 7.671 1.00 82.38 263 LYS A N 1
ATOM 2189 C CA . LYS A 1 263 ? 19.005 4.542 8.272 1.00 82.38 263 LYS A CA 1
ATOM 2190 C C . LYS A 1 263 ? 18.701 4.383 9.763 1.00 82.38 263 LYS A C 1
ATOM 2192 O O . LYS A 1 263 ? 19.089 5.263 10.534 1.00 82.38 263 LYS A O 1
ATOM 2197 N N . ILE A 1 264 ? 18.065 3.283 10.182 1.00 81.75 264 ILE A N 1
ATOM 2198 C CA . ILE A 1 264 ? 17.847 2.969 11.609 1.00 81.75 264 ILE A CA 1
ATOM 2199 C C . ILE A 1 264 ? 19.182 2.915 12.341 1.00 81.75 264 ILE A C 1
ATOM 2201 O O . ILE A 1 264 ? 19.360 3.602 13.347 1.00 81.75 264 ILE A O 1
ATOM 2205 N N . TYR A 1 265 ? 20.142 2.163 11.802 1.00 82.12 265 TYR A N 1
ATOM 2206 C CA . TYR A 1 265 ? 21.454 1.998 12.417 1.00 82.12 265 TYR A CA 1
ATOM 2207 C C . TYR A 1 265 ? 22.180 3.338 12.608 1.00 82.12 265 TYR A C 1
ATOM 2209 O O . TYR A 1 265 ? 22.706 3.624 13.684 1.00 82.12 265 TYR A O 1
ATOM 2217 N N . LYS A 1 266 ? 22.140 4.213 11.592 1.00 82.69 266 LYS A N 1
ATOM 2218 C CA . LYS A 1 266 ? 22.694 5.576 11.673 1.00 82.69 266 LYS A CA 1
ATOM 2219 C C . LYS A 1 266 ? 22.002 6.435 12.736 1.00 82.69 266 LYS A C 1
ATOM 2221 O O . LYS A 1 266 ? 22.670 7.240 13.375 1.00 82.69 266 LYS A O 1
ATOM 2226 N N . ARG A 1 267 ? 20.685 6.287 12.927 1.00 78.06 267 ARG A N 1
ATOM 2227 C CA . ARG A 1 267 ? 19.921 7.024 13.952 1.00 78.06 267 ARG A CA 1
ATOM 2228 C C . ARG A 1 267 ? 20.196 6.528 15.369 1.00 78.06 267 ARG A C 1
ATOM 2230 O O . ARG A 1 267 ? 20.173 7.337 16.282 1.00 78.06 267 ARG A O 1
ATOM 2237 N N . MET A 1 268 ? 20.479 5.240 15.555 1.00 75.44 268 MET A N 1
ATOM 2238 C CA . MET A 1 268 ? 20.826 4.687 16.871 1.00 75.44 268 MET A CA 1
ATOM 2239 C C . MET A 1 268 ? 22.177 5.173 17.403 1.00 75.44 268 MET A C 1
ATOM 2241 O O . MET A 1 268 ? 22.378 5.198 18.613 1.00 75.44 268 MET A O 1
ATOM 2245 N N . ARG A 1 269 ? 23.105 5.517 16.502 1.00 67.75 269 ARG A N 1
ATOM 2246 C CA . ARG A 1 269 ? 24.446 6.018 16.839 1.00 67.75 269 ARG A CA 1
ATOM 2247 C C . ARG A 1 269 ? 24.492 7.526 17.136 1.00 67.75 269 ARG A C 1
ATOM 2249 O O . ARG A 1 269 ? 25.571 8.027 17.432 1.00 67.75 269 ARG A O 1
ATOM 2256 N N . LYS A 1 270 ? 23.363 8.233 17.019 1.00 60.62 270 LYS A N 1
ATOM 2257 C CA . LYS A 1 270 ? 23.204 9.641 17.412 1.00 60.62 270 LYS A CA 1
ATOM 2258 C C . LYS A 1 270 ? 22.550 9.741 18.792 1.00 60.62 270 LYS A C 1
ATOM 2260 O O . LYS A 1 270 ? 22.885 10.707 19.498 1.00 60.62 270 LYS A O 1
#

Radius of gyration: 20.45 Å; Cα contacts (8 Å, |Δi|>4): 395; chains: 1; bounding box: 47×39×57 Å

pLDDT: mean 85.56, std 10.1, range [55.25, 98.0]

Secondary structure (DSSP, 8-state):
-HHHHHHHHHHHHHTTPPP----EEEEEEETTEEEEEESSHHHHHHHH-GGGHHHHHHHHHHT-SEEEEEEHHHHHHHHHHHHHHHHH---HHHHHHHHHHHH------EEEEEESSHHHHHHHHHHTTTSEEEEEEETTTTS-HHHHHHHHHHHHHTT-EEEEE-----TT--S--HHHH---SEEEE-S--SSSEEEETTEEEE-HHHHS-PPPPP-TT-SS-HHHHHTHHHHHHHHHHHHHHHHHTTSS-HHHHHHHHHHHHHHHT-

Sequence (270 aa):
MKRIVEEINKIREELNLPKVNIDIVKIEEKDNKLVIYTRTRTDKSAIIGPGGWVVGKLRERLGYELIKVEDYSDYLLFLERVKEIKEKCNDEIILKLCSHFLENKSYDNLVYTTIVCQYDLYIAETLNKVFRVKALLLNPPILPEKKRNRAIEFLEERKISYEEIYLKPNFKESCGFLPKYLNLEGYIFTTCLKESYLKRGSSIYINFLKLFPLKFNKTYYLEFCPLCIQNLKNIYREVIKDIVNSVYLGIREPTDAAEEIVKIYKRMRK